Protein AF-A0A8T3P658-F1 (afdb_monomer)

Secondary structure (DSSP, 8-state):
-HHHHHHHHHHHHHTT-S--PPSSPPHHHHHHHHHHHHHHHS------S--S--EEEEEEESSTTS-HHHHHHHHHHHIIIII---EEEEE--SSS--HHHHTT--TTS--HHHHHTSS---HHHHHHHSEE-TTS-EEEPPPSSGGGHHHHHTSTTHHHHHHHHHHHH-SEEEEEE-S---HHHHHHHHH-SEEEEEE-SSHHHHHHHHHHHHHHHHTT--TTTEEEEETTTTS-SS--HHHHHHHHTS---EE----HHHHHHHHHTT--HHHH-TTSHHHHHHHHHHHHHHHHHHHHHHHHHTS----

Solvent-accessible surface area (backbone atoms only — not comparable to full-atom values): 16974 Å² total; per-residue (Å²): 119,65,64,66,54,51,53,51,50,54,52,42,47,74,73,68,46,93,75,85,88,67,85,82,81,50,71,71,59,53,50,53,50,51,51,26,48,48,64,68,67,42,81,72,66,77,72,68,75,84,62,98,52,29,42,35,39,32,26,32,22,46,41,90,89,42,46,29,60,61,49,40,55,35,37,43,42,27,38,27,73,73,70,69,44,50,30,37,38,36,40,54,26,34,54,74,42,55,63,41,58,43,56,65,48,67,79,86,57,62,28,49,52,61,47,72,70,39,99,58,86,48,61,66,54,47,69,70,50,46,40,78,42,98,78,70,40,34,31,40,36,28,33,86,41,49,77,54,26,51,69,51,59,74,44,78,54,50,64,53,53,52,52,52,43,43,22,68,76,19,56,30,29,35,31,28,39,53,70,62,84,48,70,62,49,50,46,50,61,70,67,31,61,32,37,36,40,25,28,41,55,38,73,70,33,49,55,36,42,49,52,51,55,53,48,39,53,61,52,66,48,58,70,87,32,54,39,37,31,33,31,39,59,76,48,94,58,91,43,53,69,69,56,47,24,62,71,65,74,43,80,69,72,41,68,27,56,57,46,65,68,59,54,51,53,15,46,78,65,18,40,43,39,46,73,76,39,57,84,38,72,46,28,42,32,44,39,53,50,46,50,53,52,53,51,53,51,52,55,54,52,56,57,61,72,68,57,76,84,80,126

Structure (mmCIF, N/CA/C/O backbone):
data_AF-A0A8T3P658-F1
#
_entry.id   AF-A0A8T3P658-F1
#
loop_
_atom_site.group_PDB
_atom_site.id
_atom_site.type_symbol
_atom_site.label_atom_id
_atom_site.label_alt_id
_atom_site.label_comp_id
_atom_site.label_asym_id
_atom_site.label_entity_id
_atom_site.label_seq_id
_atom_site.pdbx_PDB_ins_code
_atom_site.Cartn_x
_atom_site.Cartn_y
_atom_site.Cartn_z
_atom_site.occupancy
_atom_site.B_iso_or_equiv
_atom_site.auth_seq_id
_atom_site.auth_comp_id
_atom_site.auth_asym_id
_atom_site.auth_atom_id
_atom_site.pdbx_PDB_model_num
ATOM 1 N N . THR A 1 1 ? 33.062 28.486 10.991 1.00 54.34 1 THR A N 1
ATOM 2 C CA . THR A 1 1 ? 31.590 28.622 11.101 1.00 54.34 1 THR A CA 1
ATOM 3 C C . THR A 1 1 ? 30.908 27.316 11.498 1.00 54.34 1 THR A C 1
ATOM 5 O O . THR A 1 1 ? 29.951 27.373 12.251 1.00 54.34 1 THR A O 1
ATOM 8 N N . ASP A 1 2 ? 31.431 26.153 11.091 1.00 59.62 2 ASP A N 1
ATOM 9 C CA . ASP A 1 2 ? 30.831 24.826 11.347 1.00 59.62 2 ASP A CA 1
ATOM 10 C C . ASP A 1 2 ? 31.067 24.267 12.776 1.00 59.62 2 ASP A C 1
ATOM 12 O O . ASP A 1 2 ? 30.176 23.700 13.410 1.00 59.62 2 ASP A O 1
ATOM 16 N N . VAL A 1 3 ? 32.247 24.529 13.358 1.00 60.34 3 VAL A N 1
ATOM 17 C CA . VAL A 1 3 ? 32.600 24.067 14.720 1.00 60.34 3 VAL A CA 1
ATOM 18 C C . VAL A 1 3 ? 31.712 24.718 15.787 1.00 60.34 3 VAL A C 1
ATOM 20 O O . VAL A 1 3 ? 31.142 24.027 16.626 1.00 60.34 3 VAL A O 1
ATOM 23 N N . ALA A 1 4 ? 31.492 26.033 15.690 1.00 64.25 4 ALA A N 1
ATOM 24 C CA . ALA A 1 4 ? 30.647 26.776 16.627 1.00 64.25 4 ALA A CA 1
ATOM 25 C C . ALA A 1 4 ? 29.168 26.344 16.571 1.00 64.25 4 ALA A C 1
ATOM 27 O O . ALA A 1 4 ? 28.487 26.320 17.594 1.00 64.25 4 ALA A O 1
ATOM 28 N N . GLN A 1 5 ? 28.661 25.974 15.388 1.00 65.25 5 GLN A N 1
ATOM 29 C CA . GLN A 1 5 ? 27.294 25.460 15.230 1.00 65.25 5 GLN A CA 1
ATOM 30 C C . GLN A 1 5 ? 27.145 24.046 15.802 1.00 65.25 5 GLN A C 1
ATOM 32 O O . GLN A 1 5 ? 26.108 23.711 16.380 1.00 65.25 5 GLN A O 1
ATOM 37 N N . THR A 1 6 ? 28.191 23.230 15.684 1.00 67.44 6 THR A N 1
ATOM 38 C CA . THR A 1 6 ? 28.239 21.876 16.243 1.00 67.44 6 THR A CA 1
ATOM 39 C C . THR A 1 6 ? 28.306 21.901 17.771 1.00 67.44 6 THR A C 1
ATOM 41 O O . THR A 1 6 ? 27.553 21.186 18.431 1.00 67.44 6 THR A O 1
ATOM 44 N N . GLU A 1 7 ? 29.115 22.787 18.355 1.00 73.81 7 GLU A N 1
ATOM 45 C CA . GLU A 1 7 ? 29.163 22.992 19.809 1.00 73.81 7 GLU A CA 1
ATOM 46 C C . GLU A 1 7 ? 27.820 23.467 20.374 1.00 73.81 7 GLU A C 1
ATOM 48 O O . GLU A 1 7 ? 27.373 22.981 21.417 1.00 73.81 7 GLU A O 1
ATOM 53 N N . HIS A 1 8 ? 27.129 24.358 19.657 1.00 73.06 8 HIS A N 1
ATOM 54 C CA . HIS A 1 8 ? 25.806 24.841 20.056 1.00 73.06 8 HIS A CA 1
ATOM 55 C C . HIS A 1 8 ? 24.758 23.719 20.074 1.00 73.06 8 HIS A C 1
ATOM 57 O O . HIS A 1 8 ? 23.972 23.626 21.018 1.00 73.06 8 HIS A O 1
ATOM 63 N N . LYS A 1 9 ? 24.785 22.827 19.072 1.00 69.31 9 LYS A N 1
ATOM 64 C CA . LYS A 1 9 ? 23.932 21.627 19.015 1.00 69.31 9 LYS A CA 1
ATOM 65 C C . LYS A 1 9 ? 24.185 20.696 20.196 1.00 69.31 9 LYS A C 1
ATOM 67 O O . LYS A 1 9 ? 23.241 20.281 20.862 1.00 69.31 9 LYS A O 1
ATOM 72 N N . ILE A 1 10 ? 25.452 20.411 20.496 1.00 73.56 10 ILE A N 1
ATOM 73 C CA . ILE A 1 10 ? 25.829 19.527 21.608 1.00 73.56 10 ILE A CA 1
ATOM 74 C C . ILE A 1 10 ? 25.380 20.119 22.949 1.00 73.56 10 ILE A C 1
ATOM 76 O O . ILE A 1 10 ? 24.864 19.396 23.802 1.00 73.56 10 ILE A O 1
ATOM 80 N N . ARG A 1 11 ? 25.538 21.435 23.138 1.00 79.81 11 ARG A N 1
ATOM 81 C CA . ARG A 1 11 ? 25.109 22.121 24.362 1.00 79.81 11 ARG A CA 1
ATOM 82 C C . ARG A 1 11 ? 23.591 22.098 24.536 1.00 79.81 11 ARG A C 1
ATOM 84 O O . ARG A 1 11 ? 23.134 21.853 25.647 1.00 79.81 11 ARG A O 1
ATOM 91 N N . ALA A 1 12 ? 22.830 22.313 23.463 1.00 76.81 12 ALA A N 1
ATOM 92 C CA . ALA A 1 12 ? 21.370 22.278 23.503 1.00 76.81 12 ALA A CA 1
ATOM 93 C C . ALA A 1 12 ? 20.838 20.887 23.879 1.00 76.81 12 ALA A C 1
ATOM 95 O O . ALA A 1 12 ? 20.020 20.770 24.786 1.00 76.81 12 ALA A O 1
ATOM 96 N N . VAL A 1 13 ? 21.371 19.826 23.264 1.00 74.62 13 VAL A N 1
ATOM 97 C CA . VAL A 1 13 ? 20.976 18.443 23.588 1.00 74.62 13 VAL A CA 1
ATOM 98 C C . VAL A 1 13 ? 21.336 18.088 25.035 1.00 74.62 13 VAL A C 1
ATOM 100 O O . VAL A 1 13 ? 20.529 17.498 25.746 1.00 74.62 13 VAL A O 1
ATOM 103 N N . ARG A 1 14 ? 22.515 18.503 25.523 1.00 76.19 14 ARG A N 1
ATOM 104 C CA . ARG A 1 14 ? 22.907 18.306 26.935 1.00 76.19 14 ARG A CA 1
ATOM 105 C C . ARG A 1 14 ? 22.032 19.075 27.926 1.00 76.19 14 ARG A C 1
ATOM 107 O O . ARG A 1 14 ? 21.941 18.664 29.076 1.00 76.19 14 ARG A O 1
ATOM 114 N N . ALA A 1 15 ? 21.410 20.169 27.493 1.00 81.50 15 ALA A N 1
ATOM 115 C CA . ALA A 1 15 ? 20.454 20.936 28.285 1.00 81.50 15 ALA A CA 1
ATOM 116 C C . ALA A 1 15 ? 19.028 20.353 28.243 1.00 81.50 15 ALA A C 1
ATOM 118 O O . ALA A 1 15 ? 18.125 20.941 28.831 1.00 81.50 15 ALA A O 1
ATOM 119 N N . GLY A 1 16 ? 18.824 19.216 27.567 1.00 73.44 16 GLY A N 1
ATOM 120 C CA . GLY A 1 16 ? 17.529 18.544 27.473 1.00 73.44 16 GLY A CA 1
ATOM 121 C C . GLY A 1 16 ? 16.655 19.008 26.308 1.00 73.44 16 GLY A C 1
ATOM 122 O O . GLY A 1 16 ? 15.461 18.745 26.326 1.00 73.44 16 GLY A O 1
ATOM 123 N N . ALA A 1 17 ? 17.208 19.700 25.304 1.00 79.44 17 ALA A N 1
ATOM 124 C CA . ALA A 1 17 ? 16.449 20.043 24.103 1.00 79.44 17 ALA A CA 1
ATOM 125 C C . ALA A 1 17 ? 16.212 18.804 23.222 1.00 79.44 17 ALA A C 1
ATOM 127 O O . ALA A 1 17 ? 17.159 18.094 22.874 1.00 79.44 17 ALA A O 1
ATOM 128 N N . ASP A 1 18 ? 14.960 18.589 22.816 1.00 76.88 18 ASP A N 1
ATOM 129 C CA . ASP A 1 18 ? 14.559 17.435 22.001 1.00 76.88 18 ASP A CA 1
ATOM 130 C C . ASP A 1 18 ? 14.896 17.571 20.510 1.00 76.88 18 ASP A C 1
ATOM 132 O O . ASP A 1 18 ? 15.091 16.562 19.826 1.00 76.88 18 ASP A O 1
ATOM 136 N N . ASP A 1 19 ? 14.979 18.810 20.019 1.00 76.94 19 ASP A N 1
ATOM 137 C CA . ASP A 1 19 ? 15.497 19.186 18.702 1.00 76.94 19 ASP A CA 1
ATOM 138 C C . ASP A 1 19 ? 16.032 20.635 18.740 1.00 76.94 19 ASP A C 1
ATOM 140 O O . ASP A 1 19 ? 15.710 21.410 19.645 1.00 76.94 19 ASP A O 1
ATOM 144 N N . LEU A 1 20 ? 16.860 21.017 17.763 1.00 78.00 20 LEU A N 1
ATOM 145 C CA . LEU A 1 20 ? 17.419 22.365 17.637 1.00 78.00 20 LEU A CA 1
ATOM 146 C C . LEU A 1 20 ? 17.371 22.859 16.184 1.00 78.00 20 LEU A C 1
ATOM 148 O O . LEU A 1 20 ? 18.064 22.329 15.314 1.00 78.00 20 LEU A O 1
ATOM 152 N N . GLN A 1 21 ? 16.645 23.957 15.951 1.00 77.94 21 GLN A N 1
ATOM 153 C CA . GLN A 1 21 ? 16.661 24.700 14.688 1.00 77.94 21 GLN A CA 1
ATOM 154 C C . GLN A 1 21 ? 17.618 25.897 14.783 1.00 77.94 21 GLN A C 1
ATOM 156 O O . GLN A 1 21 ? 17.462 26.771 15.637 1.00 77.94 21 GLN A O 1
ATOM 161 N N . LEU A 1 22 ? 18.597 25.962 13.879 1.00 77.38 22 LEU A N 1
ATOM 162 C CA . LEU A 1 22 ? 19.478 27.125 13.738 1.00 77.38 22 LEU A CA 1
ATOM 163 C C . LEU A 1 22 ? 18.852 28.152 12.782 1.00 77.38 22 LEU A C 1
ATOM 165 O O . LEU A 1 22 ? 18.120 27.792 11.863 1.00 77.38 22 LEU A O 1
ATOM 169 N N . ARG A 1 23 ? 19.137 29.441 12.996 1.00 74.81 23 ARG A N 1
ATOM 170 C CA . ARG A 1 23 ? 18.676 30.515 12.101 1.00 74.81 23 ARG A CA 1
ATOM 171 C C . ARG A 1 23 ? 19.468 30.510 10.778 1.00 74.81 23 ARG A C 1
ATOM 173 O O . ARG A 1 23 ? 20.665 30.220 10.816 1.00 74.81 23 ARG A O 1
ATOM 180 N N . PRO A 1 24 ? 18.858 30.913 9.646 1.00 79.44 24 PRO A N 1
ATOM 181 C CA . PRO A 1 24 ? 17.470 31.361 9.495 1.00 79.44 24 PRO A CA 1
ATOM 182 C C . PRO A 1 24 ? 16.470 30.197 9.546 1.00 79.44 24 PRO A C 1
ATOM 184 O O . PRO A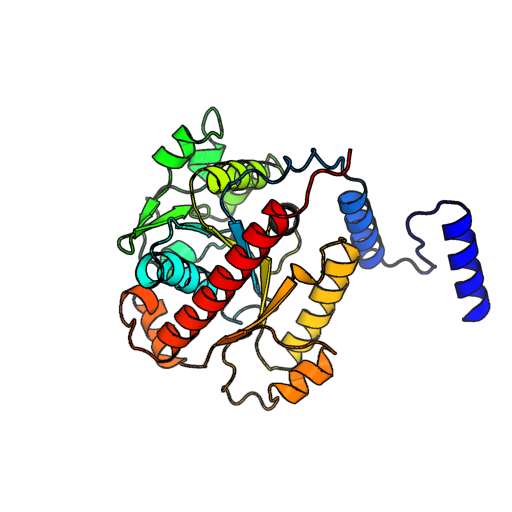 1 24 ? 16.755 29.090 9.098 1.00 79.44 24 PRO A O 1
ATOM 187 N N . VAL A 1 25 ? 15.296 30.454 10.119 1.00 78.56 25 VAL A N 1
ATOM 188 C CA . VAL A 1 25 ? 14.220 29.463 10.213 1.00 78.56 25 VAL A CA 1
ATOM 189 C C . VAL A 1 25 ? 13.416 29.497 8.917 1.00 78.56 25 VAL A C 1
ATOM 191 O O . VAL A 1 25 ? 12.984 30.569 8.505 1.00 78.56 25 VAL A O 1
ATOM 194 N N . HIS A 1 26 ? 13.224 28.337 8.291 1.00 84.25 26 HIS A N 1
ATOM 195 C CA . HIS A 1 26 ? 12.298 28.174 7.173 1.00 84.25 26 HIS A CA 1
ATOM 196 C C . HIS A 1 26 ? 11.017 27.515 7.685 1.00 84.25 26 HIS A C 1
ATOM 198 O O . HIS A 1 26 ? 11.085 26.459 8.317 1.00 84.25 26 HIS A O 1
ATOM 204 N N . ASP A 1 27 ? 9.859 28.097 7.376 1.00 76.88 27 ASP A N 1
ATOM 205 C CA . ASP A 1 27 ? 8.561 27.664 7.916 1.00 76.88 27 ASP A CA 1
ATOM 206 C C . ASP A 1 27 ? 8.268 26.182 7.643 1.00 76.88 27 ASP A C 1
ATOM 208 O O . ASP A 1 27 ? 7.801 25.461 8.523 1.00 76.88 27 ASP A O 1
ATOM 212 N N . ALA A 1 28 ? 8.618 25.692 6.449 1.00 71.75 28 ALA A N 1
ATOM 213 C CA . ALA A 1 28 ? 8.433 24.290 6.078 1.00 71.75 28 ALA A CA 1
ATOM 214 C C . ALA A 1 28 ? 9.304 23.328 6.909 1.00 71.75 28 ALA A C 1
ATOM 216 O O . ALA A 1 28 ? 8.846 22.247 7.280 1.00 71.75 28 ALA A O 1
ATOM 217 N N . GLU A 1 29 ? 10.544 23.721 7.220 1.00 73.00 29 GLU A N 1
ATOM 218 C CA . GLU A 1 29 ? 11.461 22.919 8.037 1.00 73.00 29 GLU A CA 1
ATOM 219 C C . GLU A 1 29 ? 11.011 22.910 9.502 1.00 73.00 29 GLU A C 1
ATOM 221 O O . GLU A 1 29 ? 10.952 21.851 10.126 1.00 73.00 29 GLU A O 1
ATOM 226 N N . LEU A 1 30 ? 10.617 24.074 10.029 1.00 79.69 30 LEU A N 1
ATOM 227 C CA . LEU A 1 30 ? 10.079 24.192 11.381 1.00 79.69 30 LEU A CA 1
ATOM 228 C C . LEU A 1 30 ? 8.815 23.342 11.549 1.00 79.69 30 LEU A C 1
ATOM 230 O O . LEU A 1 30 ? 8.710 22.580 12.507 1.00 79.69 30 LEU A O 1
ATOM 234 N N . ALA A 1 31 ? 7.883 23.424 10.598 1.00 73.25 31 ALA A N 1
ATOM 235 C CA . ALA A 1 31 ? 6.646 22.655 10.636 1.00 73.25 31 ALA A CA 1
ATOM 236 C C . ALA A 1 31 ? 6.906 21.139 10.587 1.00 73.25 31 ALA A C 1
ATOM 238 O O . ALA A 1 31 ? 6.265 20.383 11.314 1.00 73.25 31 ALA A O 1
ATOM 239 N N . ALA A 1 32 ? 7.867 20.682 9.775 1.00 68.25 32 ALA A N 1
ATOM 240 C CA . ALA A 1 32 ? 8.255 19.272 9.725 1.00 68.25 32 ALA A CA 1
ATOM 241 C C . ALA A 1 32 ? 8.867 18.788 11.052 1.00 68.25 32 ALA A C 1
ATOM 243 O O . ALA A 1 32 ? 8.532 17.700 11.517 1.00 68.25 32 ALA A O 1
ATOM 244 N N . ARG A 1 33 ? 9.711 19.608 11.690 1.00 74.94 33 ARG A N 1
ATOM 245 C CA . ARG A 1 33 ? 10.336 19.285 12.984 1.00 74.94 33 ARG A CA 1
ATOM 246 C C . ARG A 1 33 ? 9.339 19.257 14.129 1.00 74.94 33 ARG A C 1
ATOM 248 O O . ARG A 1 33 ? 9.356 18.316 14.915 1.00 74.94 33 ARG A O 1
ATOM 255 N N . ILE A 1 34 ? 8.442 20.242 14.194 1.00 82.62 34 ILE A N 1
ATOM 256 C CA . ILE A 1 34 ? 7.362 20.265 15.186 1.00 82.62 34 ILE A CA 1
ATOM 257 C C . ILE A 1 34 ? 6.484 19.026 15.019 1.00 82.62 34 ILE A C 1
ATOM 259 O O . ILE A 1 34 ? 6.249 18.333 16.001 1.00 82.62 34 ILE A O 1
ATOM 263 N N . ARG A 1 35 ? 6.071 18.681 13.790 1.00 74.31 35 ARG A N 1
ATOM 264 C CA . ARG A 1 35 ? 5.315 17.442 13.538 1.00 74.31 35 ARG A CA 1
ATOM 265 C C . ARG A 1 35 ? 6.085 16.193 13.973 1.00 74.31 35 ARG A C 1
ATOM 267 O O . ARG A 1 35 ? 5.510 15.333 14.627 1.00 74.31 35 ARG A O 1
ATOM 274 N N . GLY A 1 36 ? 7.385 16.111 13.685 1.00 68.69 36 GLY A N 1
ATOM 275 C CA . GLY A 1 36 ? 8.227 14.996 14.133 1.00 68.69 36 GLY A CA 1
ATOM 276 C C . GLY A 1 36 ? 8.311 14.873 15.657 1.00 68.69 36 GLY A C 1
ATOM 277 O O . GLY A 1 36 ? 8.204 13.771 16.195 1.00 68.69 36 GLY A O 1
ATOM 278 N N . LEU A 1 37 ? 8.440 15.998 16.365 1.00 78.50 37 LEU A N 1
ATOM 279 C CA . LEU A 1 37 ? 8.407 16.034 17.828 1.00 78.50 37 LEU A CA 1
ATOM 280 C C . LEU A 1 37 ? 7.032 15.640 18.369 1.00 78.50 37 LEU A C 1
ATOM 282 O O . LEU A 1 37 ? 6.959 14.839 19.293 1.00 78.50 37 LEU A O 1
ATOM 286 N N . LEU A 1 38 ? 5.952 16.138 17.770 1.00 77.88 38 LEU A N 1
ATOM 287 C CA . LEU A 1 38 ? 4.593 15.777 18.160 1.00 77.88 38 LEU A CA 1
ATOM 288 C C . LEU A 1 38 ? 4.331 14.284 17.966 1.00 77.88 38 LEU A C 1
ATOM 290 O O . LEU A 1 38 ? 3.781 13.676 18.863 1.00 77.88 38 LEU A O 1
ATOM 294 N N . VAL A 1 39 ? 4.799 13.652 16.889 1.00 68.56 39 VAL A N 1
ATOM 295 C CA . VAL A 1 39 ? 4.695 12.188 16.717 1.00 68.56 39 VAL A CA 1
ATOM 296 C C . VAL A 1 39 ? 5.538 11.434 17.753 1.00 68.56 39 VAL A C 1
ATOM 298 O O . VAL A 1 39 ? 5.131 10.394 18.268 1.00 68.56 39 VAL A O 1
ATOM 301 N N . ARG A 1 40 ? 6.722 11.958 18.094 1.00 68.00 40 ARG A N 1
ATOM 302 C CA . ARG A 1 40 ? 7.637 11.344 19.068 1.00 68.00 40 ARG A CA 1
ATOM 303 C C . ARG A 1 40 ? 7.122 11.419 20.509 1.00 68.00 40 ARG A C 1
ATOM 305 O O . ARG A 1 40 ? 7.364 10.484 21.272 1.00 68.00 40 ARG A O 1
ATOM 312 N N . PHE A 1 41 ? 6.475 12.529 20.866 1.00 65.62 41 PHE A N 1
ATOM 313 C CA . PHE A 1 41 ? 5.989 12.844 22.214 1.00 65.62 41 PHE A CA 1
ATOM 314 C C . PHE A 1 41 ? 4.474 12.766 22.364 1.00 65.62 41 PHE A C 1
ATOM 316 O O . PHE A 1 41 ? 3.979 12.933 23.480 1.00 65.62 41 PHE A O 1
ATOM 323 N N . ALA A 1 42 ? 3.740 12.488 21.284 1.00 66.50 42 ALA A N 1
ATOM 324 C CA . ALA A 1 42 ? 2.347 12.096 21.369 1.00 66.50 42 ALA A CA 1
ATOM 325 C C . ALA A 1 42 ? 2.267 10.986 22.413 1.00 66.50 42 ALA A C 1
ATOM 327 O O . ALA A 1 42 ? 3.132 10.095 22.403 1.00 66.50 42 ALA A O 1
ATOM 328 N N . PRO A 1 43 ? 1.294 11.046 23.342 1.00 43.38 43 PRO A N 1
ATOM 329 C CA . PRO A 1 43 ? 1.071 9.951 24.257 1.00 43.38 43 PRO A CA 1
ATOM 330 C C . PRO A 1 43 ? 0.950 8.710 23.392 1.00 43.38 43 PRO A C 1
ATOM 332 O O . PRO A 1 43 ? -0.004 8.557 22.629 1.00 43.38 43 PRO A O 1
ATOM 335 N N . ARG A 1 44 ? 1.975 7.854 23.462 1.00 43.88 44 ARG A N 1
ATOM 336 C CA . ARG A 1 44 ? 1.884 6.509 22.934 1.00 43.88 44 ARG A CA 1
ATOM 337 C C . ARG A 1 44 ? 0.747 5.923 23.738 1.00 43.88 44 ARG A C 1
ATOM 339 O O . ARG A 1 44 ? 0.959 5.534 24.887 1.00 43.88 44 ARG A O 1
ATOM 346 N N . GLN A 1 45 ? -0.457 5.906 23.162 1.00 42.84 45 GLN A N 1
ATOM 347 C CA . GLN A 1 45 ? -1.432 4.927 23.593 1.00 42.84 45 GLN A CA 1
ATOM 348 C C . GLN A 1 45 ? -0.641 3.627 23.659 1.00 42.84 45 GLN A C 1
ATOM 350 O O . GLN A 1 45 ? 0.120 3.369 22.714 1.00 42.84 45 GLN A O 1
ATOM 355 N N . PRO A 1 46 ? -0.675 2.909 24.794 1.00 33.72 46 PRO A N 1
ATOM 356 C CA . PRO A 1 46 ? 0.044 1.659 24.906 1.00 33.72 46 PRO A CA 1
ATOM 357 C C . PRO A 1 46 ? -0.322 0.867 23.663 1.00 33.72 46 PRO A C 1
ATOM 359 O O . PRO A 1 46 ? -1.484 0.516 23.478 1.00 33.72 46 PRO A O 1
ATOM 362 N N . VAL A 1 47 ? 0.651 0.709 22.757 1.00 40.88 47 VAL A N 1
ATOM 363 C CA . VAL A 1 47 ? 0.494 -0.175 21.612 1.00 40.88 47 VAL A CA 1
ATOM 364 C C . VAL A 1 47 ? 0.186 -1.490 22.297 1.00 40.88 47 VAL A C 1
ATOM 366 O O . VAL A 1 47 ? 1.046 -1.924 23.074 1.00 40.88 47 VAL A O 1
ATOM 369 N N . PRO A 1 48 ? -1.034 -2.039 22.153 1.00 35.56 48 PRO A N 1
ATOM 370 C CA . PRO A 1 48 ? -1.405 -3.230 22.892 1.00 35.56 48 PRO A CA 1
ATOM 371 C C . PRO A 1 48 ? -0.279 -4.238 22.688 1.00 35.56 48 PRO A C 1
ATOM 373 O O . PRO A 1 48 ? 0.182 -4.415 21.553 1.00 35.56 48 PRO A O 1
ATOM 376 N N . GLU A 1 49 ? 0.248 -4.780 23.795 1.00 36.62 49 GLU A N 1
ATOM 377 C CA . GLU A 1 49 ? 1.247 -5.850 23.762 1.00 36.62 49 GLU A CA 1
ATOM 378 C C . GLU A 1 49 ? 0.844 -6.806 22.652 1.00 36.62 49 GLU A C 1
ATOM 380 O O . GLU A 1 49 ? -0.303 -7.246 22.669 1.00 36.62 49 GLU A O 1
ATOM 385 N N . ARG A 1 50 ? 1.735 -7.013 21.664 1.00 42.06 50 ARG A N 1
ATOM 386 C CA . ARG A 1 50 ? 1.454 -7.696 20.390 1.00 42.06 50 ARG A CA 1
ATOM 387 C C . ARG A 1 50 ? 0.477 -8.850 20.606 1.00 42.06 50 ARG A C 1
ATOM 389 O O . ARG A 1 50 ? 0.890 -9.966 20.921 1.00 42.06 50 ARG A O 1
ATOM 396 N N . SER A 1 51 ? -0.810 -8.570 20.421 1.00 40.34 51 SER A N 1
ATOM 397 C CA . SER A 1 51 ? -1.819 -9.605 20.395 1.00 40.34 51 SER A CA 1
ATOM 398 C C . SER A 1 51 ? -1.570 -10.400 19.122 1.00 40.34 51 SER A C 1
ATOM 400 O O . SER A 1 51 ? -0.977 -9.919 18.152 1.00 40.34 51 SER A O 1
ATOM 402 N N . THR A 1 52 ? -2.003 -11.646 19.109 1.00 56.03 52 THR A N 1
ATOM 403 C CA . THR A 1 52 ? -1.982 -12.548 17.953 1.00 56.03 52 THR A CA 1
ATOM 404 C C . THR A 1 52 ? -2.924 -12.091 16.820 1.00 56.03 52 THR A C 1
ATOM 406 O O . THR A 1 52 ? -3.561 -12.926 16.185 1.00 56.03 52 THR A O 1
ATOM 409 N N . GLY A 1 53 ? -3.085 -10.781 16.615 1.00 74.44 53 GLY A N 1
ATOM 410 C CA . GLY A 1 53 ? -3.903 -10.176 15.571 1.00 74.44 53 GLY A CA 1
ATOM 411 C C . GLY A 1 53 ? -3.208 -10.153 14.208 1.00 74.44 53 GLY A C 1
ATOM 412 O O . GLY A 1 53 ? -2.054 -10.564 14.050 1.00 74.44 53 GLY A O 1
ATOM 413 N N . GLY A 1 54 ? -3.936 -9.671 13.206 1.00 90.75 54 GLY A N 1
ATOM 414 C CA . GLY A 1 54 ? -3.470 -9.516 11.836 1.00 90.75 54 GLY A CA 1
ATOM 415 C C . GLY A 1 54 ? -2.341 -8.506 11.658 1.00 90.75 54 GLY A C 1
ATOM 416 O O . GLY A 1 54 ? -1.937 -7.780 12.569 1.00 90.75 54 GLY A O 1
ATOM 417 N N . ARG A 1 55 ? -1.823 -8.434 10.432 1.00 94.94 55 ARG A N 1
ATOM 418 C CA . ARG A 1 55 ? -0.747 -7.501 10.070 1.00 94.94 55 ARG A CA 1
ATOM 419 C C . ARG A 1 55 ? -1.239 -6.397 9.161 1.00 94.94 55 ARG A C 1
ATOM 421 O O . ARG A 1 55 ? -1.942 -6.668 8.195 1.00 94.94 55 ARG A O 1
ATOM 428 N N . ILE A 1 56 ? -0.799 -5.175 9.429 1.00 97.50 56 ILE A N 1
ATOM 429 C CA . ILE A 1 56 ? -1.088 -4.005 8.605 1.00 97.50 56 ILE A CA 1
ATOM 430 C C . ILE A 1 56 ? 0.086 -3.767 7.655 1.00 97.50 56 ILE A C 1
ATOM 432 O O . ILE A 1 56 ? 1.212 -3.503 8.085 1.00 97.50 56 ILE A O 1
ATOM 436 N N . HIS A 1 57 ? -0.180 -3.857 6.355 1.00 97.94 57 HIS A N 1
ATOM 437 C CA . HIS A 1 57 ? 0.764 -3.577 5.276 1.00 97.94 57 HIS A CA 1
ATOM 438 C C . HIS A 1 57 ? 0.336 -2.317 4.540 1.00 97.94 57 HIS A C 1
ATOM 440 O O . HIS A 1 57 ? -0.657 -2.325 3.816 1.00 97.94 57 HIS A O 1
ATOM 446 N N . ALA A 1 58 ? 1.103 -1.245 4.712 1.00 98.00 58 ALA A N 1
ATOM 447 C CA . ALA A 1 58 ? 0.849 0.023 4.046 1.00 98.00 58 ALA A CA 1
ATOM 448 C C . ALA A 1 58 ? 1.678 0.133 2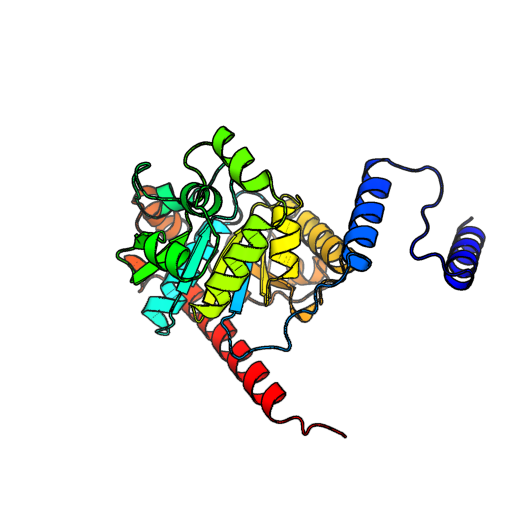.764 1.00 98.00 58 ALA A C 1
ATOM 450 O O . ALA A 1 58 ? 2.888 -0.091 2.787 1.00 98.00 58 ALA A O 1
ATOM 451 N N . PHE A 1 59 ? 1.043 0.496 1.656 1.00 98.25 59 PHE A N 1
ATOM 452 C CA . PHE A 1 59 ? 1.688 0.794 0.383 1.00 98.25 59 PHE A CA 1
ATOM 453 C C . PHE A 1 59 ? 1.741 2.306 0.199 1.00 98.25 59 PHE A C 1
ATOM 455 O O . PHE A 1 59 ? 0.711 2.968 0.162 1.00 98.25 59 PHE A O 1
ATOM 462 N N . TYR A 1 60 ? 2.955 2.841 0.097 1.00 97.12 60 TYR A N 1
ATOM 463 C CA . TYR A 1 60 ? 3.215 4.268 -0.038 1.00 97.12 60 TYR A CA 1
ATOM 464 C C . TYR A 1 60 ? 3.996 4.534 -1.327 1.00 97.12 60 TYR A C 1
ATOM 466 O O . TYR A 1 60 ? 5.129 4.073 -1.506 1.00 97.12 60 TYR A O 1
ATOM 474 N N . GLY A 1 61 ? 3.407 5.296 -2.246 1.00 95.75 61 GLY A N 1
ATOM 475 C CA . GLY A 1 61 ? 4.046 5.653 -3.511 1.00 95.75 61 GLY A CA 1
ATOM 476 C C . GLY A 1 61 ? 5.034 6.811 -3.363 1.00 95.75 61 GLY A C 1
ATOM 477 O O . GLY A 1 61 ? 4.631 7.951 -3.155 1.00 95.75 61 GLY A O 1
ATOM 478 N N . ALA A 1 62 ? 6.331 6.580 -3.597 1.00 92.38 62 ALA A N 1
ATOM 479 C CA . ALA A 1 62 ? 7.345 7.645 -3.521 1.00 92.38 62 ALA A CA 1
ATOM 480 C C . ALA A 1 62 ? 7.153 8.767 -4.571 1.00 92.38 62 ALA A C 1
ATOM 482 O O . ALA A 1 62 ? 7.721 9.860 -4.474 1.00 92.38 62 ALA A O 1
ATOM 483 N N . LYS A 1 63 ? 6.367 8.500 -5.615 1.00 92.69 63 LYS A N 1
ATOM 484 C CA . LYS A 1 63 ? 5.973 9.451 -6.657 1.00 92.69 63 LYS A CA 1
ATOM 485 C C . LYS A 1 63 ? 4.620 9.019 -7.236 1.00 92.69 63 LYS A C 1
ATOM 487 O O . LYS A 1 63 ? 4.286 7.840 -7.229 1.00 92.69 63 LYS A O 1
ATOM 492 N N . GLY A 1 64 ? 3.854 9.962 -7.786 1.00 89.75 64 GLY A N 1
ATOM 493 C CA . GLY A 1 64 ? 2.636 9.627 -8.532 1.00 89.75 64 GLY A CA 1
ATOM 494 C C . GLY A 1 64 ? 2.938 8.729 -9.740 1.00 89.75 64 GLY A C 1
ATOM 495 O O . GLY A 1 64 ? 3.935 8.933 -10.435 1.00 89.75 64 GLY A O 1
ATOM 496 N N . GLY A 1 65 ? 2.087 7.731 -9.983 1.00 90.44 65 GLY A N 1
ATOM 497 C CA . GLY A 1 65 ? 2.205 6.836 -11.141 1.00 90.44 65 GLY A CA 1
ATOM 498 C C . GLY A 1 65 ? 3.262 5.727 -11.031 1.00 90.44 65 GLY A C 1
ATOM 499 O O . GLY A 1 65 ? 3.484 5.011 -12.010 1.00 90.44 65 GLY A O 1
ATOM 500 N N . VAL A 1 66 ? 3.887 5.532 -9.861 1.00 94.44 66 VAL A N 1
ATOM 501 C CA . VAL A 1 66 ? 4.813 4.402 -9.612 1.00 94.44 66 VAL A CA 1
ATOM 502 C C . VAL A 1 66 ? 4.100 3.049 -9.510 1.00 94.44 66 VAL A C 1
ATOM 504 O O . VAL A 1 66 ? 4.755 2.012 -9.554 1.00 94.44 66 VAL A O 1
ATOM 507 N N . GLY A 1 67 ? 2.765 3.046 -9.415 1.00 94.69 67 GLY A N 1
ATOM 508 C CA . GLY A 1 67 ? 1.932 1.842 -9.352 1.00 94.69 67 GLY A CA 1
ATOM 509 C C . GLY A 1 67 ? 1.686 1.304 -7.940 1.00 94.69 67 GLY A C 1
ATOM 510 O O . GLY A 1 67 ? 1.540 0.094 -7.804 1.00 94.69 67 GLY A O 1
ATOM 511 N N . SER A 1 68 ? 1.653 2.174 -6.918 1.00 96.62 68 SER A N 1
ATOM 512 C CA . SER A 1 68 ? 1.342 1.794 -5.523 1.00 96.62 68 SER A CA 1
ATOM 513 C C . SER A 1 68 ? 0.001 1.067 -5.426 1.00 96.62 68 SER A C 1
ATOM 515 O O . SER A 1 68 ? -0.013 -0.120 -5.119 1.00 96.62 68 SER A O 1
ATOM 517 N N . THR A 1 69 ? -1.080 1.714 -5.863 1.00 96.38 69 THR A N 1
ATOM 518 C CA . THR A 1 69 ? -2.445 1.167 -5.905 1.00 96.38 69 THR A CA 1
ATOM 519 C C . THR A 1 69 ? -2.527 -0.163 -6.639 1.00 96.38 69 THR A C 1
ATOM 521 O O . THR A 1 69 ? -3.093 -1.138 -6.146 1.00 96.38 69 THR A O 1
ATOM 524 N N . THR A 1 70 ? -1.878 -0.256 -7.806 1.00 95.94 70 THR A N 1
ATOM 525 C CA . THR A 1 70 ? -1.814 -1.503 -8.575 1.00 95.94 70 THR A CA 1
ATOM 526 C C . THR A 1 70 ? -1.177 -2.630 -7.764 1.00 95.94 70 THR A C 1
ATOM 528 O O . THR A 1 70 ? -1.698 -3.747 -7.764 1.00 95.94 70 THR A O 1
ATOM 531 N N . LEU A 1 71 ? -0.053 -2.362 -7.093 1.00 97.25 71 LEU A N 1
ATOM 532 C CA . LEU A 1 71 ? 0.623 -3.358 -6.270 1.00 97.25 71 LEU A CA 1
ATOM 533 C C . LEU A 1 71 ? -0.171 -3.683 -5.006 1.00 97.25 71 LEU A C 1
ATOM 535 O O . LEU A 1 71 ? -0.264 -4.862 -4.688 1.00 97.25 71 LEU A O 1
ATOM 539 N N . ALA A 1 72 ? -0.776 -2.705 -4.332 1.00 98.06 72 ALA A N 1
ATOM 540 C CA . ALA A 1 72 ? -1.585 -2.916 -3.134 1.00 98.06 72 ALA A CA 1
ATOM 541 C C . ALA A 1 72 ? -2.767 -3.856 -3.420 1.00 98.06 72 ALA A C 1
ATOM 543 O O . ALA A 1 72 ? -2.888 -4.914 -2.797 1.00 98.06 72 ALA A O 1
ATOM 544 N N . ILE A 1 73 ? -3.566 -3.540 -4.447 1.00 97.69 73 ILE A N 1
ATOM 545 C CA . ILE A 1 73 ? -4.721 -4.345 -4.868 1.00 97.69 73 ILE A CA 1
ATOM 546 C C . ILE A 1 73 ? -4.297 -5.770 -5.235 1.00 97.69 73 ILE A C 1
ATOM 548 O O . ILE A 1 73 ? -4.852 -6.750 -4.735 1.00 97.69 73 ILE A O 1
ATOM 552 N N . ASN A 1 74 ? -3.293 -5.911 -6.104 1.00 97.38 74 ASN A N 1
ATOM 553 C CA . ASN A 1 74 ? -2.882 -7.232 -6.574 1.00 97.38 74 ASN A CA 1
ATOM 554 C C . ASN A 1 74 ? -2.174 -8.044 -5.482 1.00 97.38 74 ASN A C 1
ATOM 556 O O . ASN A 1 74 ? -2.316 -9.265 -5.462 1.00 97.38 74 ASN A O 1
ATOM 560 N N . SER A 1 75 ? -1.484 -7.392 -4.542 1.00 97.81 75 SER A N 1
ATOM 561 C CA . SER A 1 75 ? -0.897 -8.052 -3.371 1.00 97.81 75 SER A CA 1
ATOM 562 C C . SER A 1 75 ? -1.978 -8.574 -2.431 1.00 97.81 75 SER A C 1
ATOM 564 O O . SER A 1 75 ? -1.891 -9.721 -2.001 1.00 97.81 75 SER A O 1
ATOM 566 N N . ALA A 1 76 ? -3.035 -7.795 -2.174 1.00 98.19 76 ALA A N 1
ATOM 567 C CA . ALA A 1 76 ? -4.174 -8.243 -1.374 1.00 98.19 76 ALA A CA 1
ATOM 568 C C . ALA A 1 76 ? -4.853 -9.477 -1.996 1.00 98.19 76 ALA A C 1
ATOM 570 O O . ALA A 1 76 ? -5.089 -10.482 -1.321 1.00 98.19 76 ALA A O 1
ATOM 571 N N . ILE A 1 77 ? -5.085 -9.448 -3.313 1.00 97.12 77 ILE A N 1
ATOM 572 C CA . ILE A 1 77 ? -5.660 -10.583 -4.050 1.00 97.12 77 ILE A CA 1
ATOM 573 C C . ILE A 1 77 ? -4.717 -11.792 -4.029 1.00 97.12 77 ILE A C 1
ATOM 575 O O . ILE A 1 77 ? -5.178 -12.918 -3.846 1.00 97.12 77 ILE A O 1
ATOM 579 N N . ALA A 1 78 ? -3.408 -11.588 -4.194 1.00 96.50 78 ALA A N 1
ATOM 580 C CA . ALA A 1 78 ? -2.417 -12.662 -4.167 1.00 96.50 78 ALA A CA 1
ATOM 581 C C . ALA A 1 78 ? -2.276 -13.302 -2.775 1.00 96.50 78 ALA A C 1
ATOM 583 O O . ALA A 1 78 ? -2.174 -14.526 -2.684 1.00 96.50 78 ALA A O 1
ATOM 584 N N . LEU A 1 79 ? -2.329 -12.512 -1.697 1.00 96.75 79 LEU A N 1
ATOM 585 C CA . LEU A 1 79 ? -2.368 -13.004 -0.315 1.00 96.75 79 LEU A CA 1
ATOM 586 C C . LEU A 1 79 ? -3.595 -13.898 -0.082 1.00 96.75 79 LEU A C 1
ATOM 588 O O . LEU A 1 79 ? -3.477 -14.970 0.513 1.00 96.75 79 LEU A O 1
ATOM 592 N N . HIS A 1 80 ? -4.759 -13.503 -0.599 1.00 96.06 80 HIS A N 1
ATOM 593 C CA . HIS A 1 80 ? -5.975 -14.297 -0.458 1.00 96.06 80 HIS A CA 1
ATOM 594 C C . HIS A 1 80 ? -5.981 -15.540 -1.357 1.00 96.06 80 HIS A C 1
ATOM 596 O O . HIS A 1 80 ? -5.971 -16.662 -0.862 1.00 96.06 80 HIS A O 1
ATOM 602 N N . ARG A 1 81 ? -5.948 -15.368 -2.682 1.00 93.69 81 ARG A N 1
ATOM 603 C CA . ARG A 1 81 ? -6.097 -16.475 -3.643 1.00 93.69 81 ARG A CA 1
ATOM 604 C C . ARG A 1 81 ? -4.858 -17.362 -3.752 1.00 93.69 81 ARG A C 1
ATOM 606 O O . ARG A 1 81 ? -4.980 -18.543 -4.053 1.00 93.69 81 ARG A O 1
ATOM 613 N N . GLY A 1 82 ? -3.669 -16.794 -3.566 1.00 90.56 82 GLY A N 1
ATOM 614 C CA . GLY A 1 82 ? -2.398 -17.495 -3.759 1.00 90.56 82 GLY A CA 1
ATOM 615 C C . GLY A 1 82 ? -1.816 -18.123 -2.492 1.00 90.56 82 GLY A C 1
ATOM 616 O O . GLY A 1 82 ? -1.020 -19.057 -2.604 1.00 90.56 82 GLY A O 1
ATOM 617 N N . ILE A 1 83 ? -2.177 -17.607 -1.311 1.00 93.06 83 ILE A N 1
ATOM 618 C CA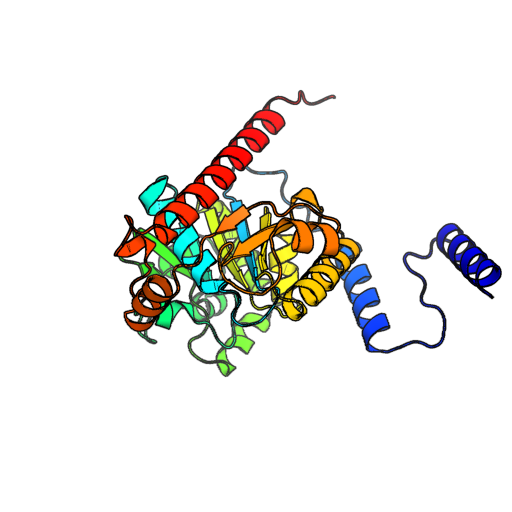 . ILE A 1 83 ? -1.659 -18.072 -0.009 1.00 93.06 83 ILE A CA 1
ATOM 619 C C . ILE A 1 83 ? -2.790 -18.549 0.923 1.00 93.06 83 ILE A C 1
ATOM 621 O O . ILE A 1 83 ? -2.534 -19.354 1.813 1.00 93.06 83 ILE A O 1
ATOM 625 N N . GLY A 1 84 ? -4.041 -18.130 0.706 1.00 92.19 84 GLY A N 1
ATOM 626 C CA . GLY A 1 84 ? -5.192 -18.563 1.508 1.00 92.19 84 GLY A CA 1
ATOM 627 C C . GLY A 1 84 ? -5.440 -17.719 2.759 1.00 92.19 84 GLY A C 1
ATOM 628 O O . GLY A 1 84 ? -6.032 -18.211 3.715 1.00 92.19 84 GLY A O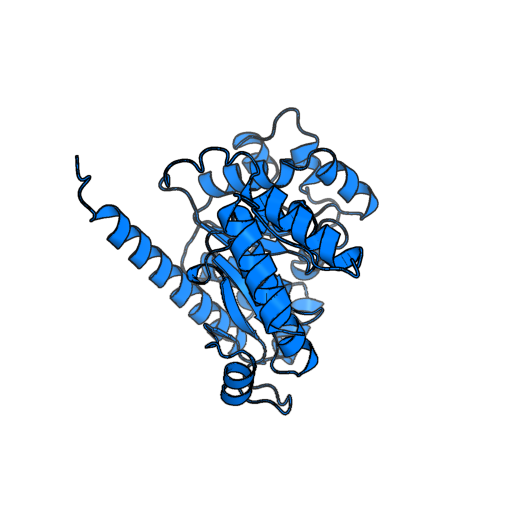 1
ATOM 629 N N . ARG A 1 85 ? -4.970 -16.466 2.789 1.00 95.00 85 ARG A N 1
ATOM 630 C CA . ARG A 1 85 ? -5.150 -15.561 3.937 1.00 95.00 85 ARG A CA 1
ATOM 631 C C . ARG A 1 85 ? -6.494 -14.840 3.892 1.00 95.00 85 ARG A C 1
ATOM 633 O O . ARG A 1 85 ? -7.013 -14.546 2.814 1.00 95.00 85 ARG A O 1
ATOM 640 N N . ARG A 1 86 ? -7.044 -14.494 5.054 1.00 96.38 86 ARG A N 1
ATOM 641 C CA . ARG A 1 86 ? -8.156 -13.536 5.158 1.00 96.38 86 ARG A CA 1
ATOM 642 C C . ARG A 1 86 ? -7.591 -12.128 5.029 1.00 96.38 86 ARG A C 1
ATOM 644 O O . ARG A 1 86 ? -6.731 -11.746 5.822 1.00 96.38 86 ARG A O 1
ATOM 651 N N . VAL A 1 87 ? -8.052 -11.382 4.028 1.00 98.12 87 VAL A N 1
ATOM 652 C CA . VAL A 1 87 ? -7.471 -10.084 3.666 1.00 98.12 87 VAL A CA 1
ATOM 653 C C . VAL A 1 87 ? -8.549 -9.015 3.580 1.00 98.12 87 VAL A C 1
ATOM 655 O O . VAL A 1 87 ? -9.516 -9.180 2.833 1.00 98.12 87 VAL A O 1
ATOM 658 N N . ALA A 1 88 ? -8.323 -7.912 4.291 1.00 98.31 88 ALA A N 1
ATOM 659 C CA . ALA A 1 88 ? -9.002 -6.649 4.052 1.00 98.31 88 ALA A CA 1
ATOM 660 C C . ALA A 1 88 ? -8.102 -5.726 3.227 1.00 98.31 88 ALA A C 1
ATOM 662 O O . ALA A 1 88 ? -6.899 -5.637 3.482 1.00 98.31 88 ALA A O 1
ATOM 663 N N . LEU A 1 89 ? -8.683 -5.033 2.255 1.00 98.50 89 LEU A N 1
ATOM 664 C CA . LEU A 1 89 ? -8.021 -3.996 1.476 1.00 98.50 89 LEU A CA 1
ATOM 665 C C . LEU A 1 89 ? -8.720 -2.657 1.716 1.00 98.50 89 LEU A C 1
ATOM 667 O O . LEU A 1 89 ? -9.904 -2.509 1.421 1.00 98.50 89 LEU A O 1
ATOM 671 N N . MET A 1 90 ? -7.976 -1.680 2.218 1.00 97.88 90 MET A N 1
ATOM 672 C CA . MET A 1 90 ? -8.455 -0.333 2.495 1.00 97.88 90 MET A CA 1
ATOM 673 C C . MET A 1 90 ? -7.875 0.671 1.500 1.00 97.88 90 MET A C 1
ATOM 675 O O . MET A 1 90 ? -6.671 0.674 1.244 1.00 97.88 90 MET A O 1
ATOM 679 N N . ASP A 1 91 ? -8.738 1.519 0.946 1.00 95.81 91 ASP A N 1
ATOM 680 C CA . ASP A 1 91 ? -8.330 2.688 0.168 1.00 95.81 91 ASP A CA 1
ATOM 681 C C . ASP A 1 91 ? -8.088 3.863 1.126 1.00 95.81 91 ASP A C 1
ATOM 683 O O . ASP A 1 91 ? -9.022 4.403 1.720 1.00 95.81 91 ASP A O 1
ATOM 687 N N . GLY A 1 92 ? -6.821 4.206 1.337 1.00 93.62 92 GLY A N 1
ATOM 688 C CA . GLY A 1 92 ? -6.391 5.315 2.184 1.00 93.62 92 GLY A CA 1
ATOM 689 C C . GLY A 1 92 ? -6.283 6.644 1.437 1.00 93.62 92 GLY A C 1
ATOM 690 O O . GLY A 1 92 ? -6.023 7.666 2.069 1.00 93.62 92 GLY A O 1
ATOM 691 N N . ASN A 1 93 ? -6.496 6.678 0.116 1.00 91.94 93 ASN A N 1
ATOM 692 C CA . ASN A 1 93 ? -6.590 7.928 -0.633 1.00 91.94 93 ASN A CA 1
ATOM 693 C C . ASN A 1 93 ? -8.026 8.470 -0.553 1.00 91.94 93 ASN A C 1
ATOM 695 O O . ASN A 1 93 ? -8.808 8.379 -1.495 1.00 91.94 93 ASN A O 1
ATOM 699 N N . LEU A 1 94 ? -8.379 9.043 0.599 1.00 90.38 94 LEU A N 1
ATOM 700 C CA . LEU A 1 94 ? -9.761 9.420 0.920 1.00 90.38 94 LEU A CA 1
ATOM 701 C C . LEU A 1 94 ? -10.385 10.429 -0.059 1.00 90.38 94 LEU A C 1
ATOM 703 O O . LEU A 1 94 ? -11.599 10.436 -0.232 1.00 90.38 94 LEU A O 1
ATOM 707 N N . GLN A 1 95 ? -9.583 11.287 -0.696 1.00 87.12 95 GLN A N 1
ATOM 708 C CA . GLN A 1 95 ? -10.099 12.304 -1.621 1.00 87.12 95 GLN A CA 1
ATOM 709 C C . GLN A 1 95 ? -10.287 11.775 -3.045 1.00 87.12 95 GLN A C 1
ATOM 711 O O . GLN A 1 95 ? -11.225 12.175 -3.728 1.00 87.12 95 GLN A O 1
ATOM 716 N N . PHE A 1 96 ? -9.385 10.908 -3.508 1.00 87.00 96 PHE A N 1
ATOM 717 C CA . PHE A 1 96 ? -9.327 10.453 -4.899 1.00 87.00 96 PHE A CA 1
ATOM 718 C C . PHE A 1 96 ? -9.074 8.944 -4.966 1.00 87.00 96 PHE A C 1
ATOM 720 O O . PHE A 1 96 ? -8.149 8.491 -5.636 1.00 87.00 96 PHE A O 1
ATOM 727 N N . GLY A 1 97 ? -9.863 8.179 -4.212 1.00 87.75 97 GLY A N 1
ATOM 728 C CA . GLY A 1 97 ? -9.705 6.735 -4.096 1.00 87.75 97 GLY A CA 1
ATOM 729 C C . GLY A 1 97 ? -10.007 6.012 -5.404 1.00 87.75 97 GLY A C 1
ATOM 730 O O . GLY A 1 97 ? -11.098 6.123 -5.966 1.00 87.75 97 GLY A O 1
ATOM 731 N N . ASP A 1 98 ? -9.032 5.246 -5.881 1.00 91.19 98 ASP A N 1
ATOM 732 C CA . ASP A 1 98 ? -9.070 4.592 -7.187 1.00 91.19 98 ASP A CA 1
ATOM 733 C C . ASP A 1 98 ? -9.561 3.136 -7.108 1.00 91.19 98 ASP A C 1
ATOM 735 O O . ASP A 1 98 ? -9.816 2.509 -8.142 1.00 91.19 98 ASP A O 1
ATOM 739 N N . HIS A 1 99 ? -9.735 2.570 -5.903 1.00 95.50 99 HIS A N 1
ATOM 740 C CA . HIS A 1 99 ? -10.085 1.152 -5.745 1.00 95.50 99 HIS A CA 1
ATOM 741 C C . HIS A 1 99 ? -11.374 0.776 -6.481 1.00 95.50 99 HIS A C 1
ATOM 743 O O . HIS A 1 99 ? -11.449 -0.309 -7.054 1.00 95.50 99 HIS A O 1
ATOM 749 N N . ARG A 1 100 ? -12.369 1.672 -6.517 1.00 94.12 100 ARG A N 1
ATOM 750 C CA . ARG A 1 100 ? -13.632 1.431 -7.233 1.00 94.12 100 ARG A CA 1
ATOM 751 C C . ARG A 1 100 ? -13.409 1.202 -8.722 1.00 94.12 100 ARG A C 1
ATOM 753 O O . ARG A 1 100 ? -13.925 0.239 -9.272 1.00 94.12 100 ARG A O 1
ATOM 760 N N . VAL A 1 101 ? -12.600 2.048 -9.353 1.00 93.06 101 VAL A N 1
ATOM 761 C CA . VAL A 1 101 ? -12.296 1.955 -10.787 1.00 93.06 101 VAL A CA 1
ATOM 762 C C . VAL A 1 101 ? -11.457 0.713 -11.077 1.00 93.06 101 VAL A C 1
ATOM 764 O O . VAL A 1 101 ? -11.727 -0.020 -12.022 1.00 93.06 101 VAL A O 1
ATOM 767 N N . PHE A 1 102 ? -10.456 0.437 -10.240 1.00 94.25 102 PHE A N 1
ATOM 768 C CA . PHE A 1 102 ? -9.548 -0.694 -10.439 1.00 94.25 102 PHE A CA 1
ATOM 769 C C . PHE A 1 102 ? -10.210 -2.067 -10.232 1.00 94.25 102 PHE A C 1
ATOM 771 O O . PHE A 1 102 ? -9.638 -3.073 -10.659 1.00 94.25 102 PHE A O 1
ATOM 778 N N . LEU A 1 103 ? -11.361 -2.109 -9.556 1.00 94.81 103 LEU A N 1
ATOM 779 C CA . LEU A 1 103 ? -12.107 -3.322 -9.203 1.00 94.81 103 LEU A CA 1
ATOM 780 C C . LEU A 1 103 ? -13.505 -3.384 -9.846 1.00 94.81 103 LEU A C 1
ATOM 782 O O . LEU A 1 103 ? -14.306 -4.222 -9.444 1.00 94.81 103 LEU A O 1
ATOM 786 N N . ASP A 1 104 ? -13.806 -2.492 -10.797 1.00 93.81 104 ASP A N 1
ATOM 787 C CA . ASP A 1 104 ? -15.111 -2.389 -11.476 1.00 93.81 104 ASP A CA 1
ATOM 788 C C . ASP A 1 104 ? -16.315 -2.310 -10.512 1.00 93.81 104 ASP A C 1
ATOM 790 O O . ASP A 1 104 ? -17.315 -3.019 -10.630 1.00 93.81 104 ASP A O 1
ATOM 794 N N . LEU A 1 105 ? -16.207 -1.457 -9.491 1.00 92.94 105 LEU A N 1
ATOM 795 C CA . LEU A 1 105 ? -17.241 -1.278 -8.473 1.00 92.94 105 LEU A CA 1
ATOM 796 C C . LEU A 1 105 ? -18.041 0.001 -8.712 1.00 92.94 105 LEU A C 1
ATOM 798 O O . LEU A 1 105 ? -17.482 1.084 -8.885 1.00 92.94 105 LEU A O 1
ATOM 802 N N . GLY A 1 106 ? -19.367 -0.115 -8.617 1.00 86.44 106 GLY A N 1
ATOM 803 C CA . GLY A 1 106 ? -20.280 1.026 -8.651 1.00 86.44 106 GLY A CA 1
ATOM 804 C C . GLY A 1 106 ? -20.071 2.011 -7.493 1.00 86.44 106 GLY A C 1
ATOM 805 O O . GLY A 1 106 ? -19.527 1.676 -6.434 1.00 86.44 106 GLY A O 1
ATOM 806 N N . SER A 1 107 ? -20.517 3.255 -7.682 1.00 84.06 107 SER A N 1
ATOM 807 C CA . SER A 1 107 ? -20.466 4.316 -6.663 1.00 84.06 107 SER A CA 1
ATOM 808 C C . SER A 1 107 ? -21.455 4.104 -5.510 1.00 84.06 107 SER A C 1
ATOM 810 O O . SER A 1 107 ? -21.295 4.698 -4.453 1.00 84.06 107 SER A O 1
ATOM 812 N N . ASP A 1 108 ? -22.451 3.240 -5.700 1.00 86.81 108 ASP A N 1
ATOM 813 C CA . ASP A 1 108 ? -23.479 2.850 -4.729 1.00 86.81 108 ASP A CA 1
ATOM 814 C C . ASP A 1 108 ? -22.954 1.925 -3.619 1.00 86.81 108 ASP A C 1
ATOM 816 O O . ASP A 1 108 ? -23.618 1.718 -2.604 1.00 86.81 108 ASP A O 1
ATOM 820 N N . ARG A 1 109 ? -21.754 1.353 -3.792 1.00 91.69 109 ARG A N 1
ATOM 821 C CA . ARG A 1 109 ? -21.136 0.520 -2.756 1.00 91.69 109 ARG A CA 1
ATOM 822 C C . ARG A 1 109 ? -20.769 1.355 -1.533 1.00 91.69 109 ARG A C 1
ATOM 824 O O . ARG A 1 109 ? -20.242 2.462 -1.672 1.00 91.69 109 ARG A O 1
ATOM 831 N N . ARG A 1 110 ? -20.964 0.757 -0.358 1.00 94.25 110 ARG A N 1
ATOM 832 C CA . ARG A 1 110 ? -20.557 1.310 0.938 1.00 94.25 110 ARG A CA 1
ATOM 833 C C . ARG A 1 110 ? -19.070 1.646 0.973 1.00 94.25 110 ARG A C 1
ATOM 835 O O . ARG A 1 110 ? -18.263 1.056 0.254 1.00 94.25 110 ARG A O 1
ATOM 842 N N . SER A 1 111 ? -18.725 2.602 1.813 1.00 94.69 111 SER A N 1
ATOM 843 C CA . SER A 1 111 ? -17.384 3.138 1.997 1.00 94.69 111 SER A CA 1
ATOM 844 C C . SER A 1 111 ? -17.108 3.402 3.470 1.00 94.69 111 SER A C 1
ATOM 846 O O . SER A 1 111 ? -17.961 3.219 4.336 1.00 94.69 111 SER A O 1
ATOM 848 N N . ILE A 1 112 ? -15.906 3.886 3.749 1.00 94.62 112 ILE A N 1
ATOM 849 C CA . ILE A 1 112 ? -15.506 4.338 5.076 1.00 94.62 112 ILE A CA 1
ATOM 850 C C . ILE A 1 112 ? -16.455 5.391 5.672 1.00 94.62 112 ILE A C 1
ATOM 852 O O . ILE A 1 112 ? -16.587 5.441 6.893 1.00 94.62 112 ILE A O 1
ATOM 856 N N . ILE A 1 113 ? -17.168 6.176 4.849 1.00 94.56 113 ILE A N 1
ATOM 857 C CA . ILE A 1 113 ? -18.121 7.180 5.353 1.00 94.56 113 ILE A CA 1
ATOM 858 C C . ILE A 1 113 ? -19.259 6.526 6.143 1.00 94.56 113 ILE A C 1
ATOM 860 O O . ILE A 1 113 ? -19.695 7.065 7.155 1.00 94.56 113 ILE A O 1
ATOM 864 N N . ASP A 1 114 ? -19.714 5.348 5.707 1.00 94.38 114 ASP A N 1
ATOM 865 C CA . ASP A 1 114 ? -20.806 4.616 6.347 1.00 94.38 114 ASP A CA 1
ATOM 866 C C . ASP A 1 114 ? -20.377 4.113 7.733 1.00 94.38 114 ASP A C 1
ATOM 868 O O . ASP A 1 114 ? -21.179 4.056 8.665 1.00 94.38 114 ASP A O 1
ATOM 872 N N . VAL A 1 115 ? -19.088 3.792 7.883 1.00 93.94 115 VAL A N 1
ATOM 873 C CA . VAL A 1 115 ? -18.498 3.354 9.152 1.00 93.94 115 VAL A CA 1
ATOM 874 C C . VAL A 1 115 ? -18.402 4.522 10.124 1.00 93.94 115 VAL A C 1
ATOM 876 O O . VAL A 1 115 ? -18.899 4.419 11.239 1.00 93.94 115 VAL A O 1
ATOM 879 N N . VAL A 1 116 ? -17.813 5.645 9.703 1.00 93.00 116 VAL A N 1
ATOM 880 C CA . VAL A 1 116 ? -17.641 6.817 10.585 1.00 93.00 116 VAL A CA 1
ATOM 881 C C . VAL A 1 116 ? -18.963 7.520 10.903 1.00 93.00 116 VAL A C 1
ATOM 883 O O . VAL A 1 116 ? -19.064 8.204 11.912 1.00 93.00 116 VAL A O 1
ATOM 886 N N . SER A 1 117 ? -19.994 7.328 10.072 1.00 91.75 117 SER A N 1
ATOM 887 C CA . SER A 1 117 ? -21.348 7.845 10.324 1.00 91.75 117 SER A CA 1
ATOM 888 C C . SER A 1 117 ? -22.193 6.923 11.212 1.00 91.75 117 SER A C 1
ATOM 890 O O . SER A 1 117 ? -23.320 7.276 11.565 1.00 91.75 117 SER A O 1
ATOM 892 N N . SER A 1 118 ? -21.697 5.729 11.546 1.00 91.06 118 SER A N 1
ATOM 893 C CA . SER A 1 118 ? -22.389 4.801 12.441 1.00 91.06 118 SER A CA 1
ATOM 894 C C . SER A 1 118 ? -22.301 5.269 13.897 1.00 91.06 118 SER A C 1
ATOM 896 O O . SER A 1 118 ? -21.425 6.042 14.272 1.00 91.06 118 SER A O 1
ATOM 898 N N . SER A 1 119 ? -23.200 4.777 14.756 1.00 88.19 119 SER A N 1
ATOM 899 C CA . SER A 1 119 ? -23.220 5.154 16.181 1.00 88.19 119 SER A CA 1
ATOM 900 C C . SER A 1 119 ? -21.960 4.739 16.947 1.00 88.19 119 SER A C 1
ATOM 902 O O . SER A 1 119 ? -21.668 5.306 17.997 1.00 88.19 119 SER A O 1
ATOM 904 N N . ALA A 1 120 ? -21.255 3.722 16.451 1.00 90.06 120 ALA A N 1
ATOM 905 C CA . ALA A 1 120 ? -19.988 3.245 16.976 1.00 90.06 120 ALA A CA 1
ATOM 906 C C . ALA A 1 120 ? -19.135 2.682 15.833 1.00 90.06 120 ALA A C 1
ATOM 908 O O . ALA A 1 120 ? -19.663 2.165 14.846 1.00 90.06 120 ALA A O 1
ATOM 909 N N . ILE A 1 121 ? -17.816 2.756 15.997 1.00 91.06 121 ILE A N 1
ATOM 910 C CA . ILE A 1 121 ? -16.852 2.057 15.150 1.00 91.06 121 ILE A CA 1
ATOM 911 C C . ILE A 1 121 ? -16.443 0.802 15.918 1.00 91.06 121 ILE A C 1
ATOM 913 O O . ILE A 1 121 ? -15.653 0.880 16.853 1.00 91.06 121 ILE A O 1
ATOM 917 N N . ASP A 1 122 ? -17.022 -0.342 15.557 1.00 91.31 122 ASP A N 1
ATOM 918 C CA . ASP A 1 122 ? -16.722 -1.637 16.166 1.00 91.31 122 ASP A CA 1
ATOM 919 C C . ASP A 1 122 ? -16.613 -2.754 15.113 1.00 91.31 122 ASP A C 1
ATOM 921 O O . ASP A 1 122 ? -16.796 -2.550 13.907 1.00 91.31 122 ASP A O 1
ATOM 925 N N . GLN A 1 123 ? -16.261 -3.959 15.566 1.00 90.75 123 GLN A N 1
ATOM 926 C CA . GLN A 1 123 ? -16.051 -5.105 14.685 1.00 90.75 123 GLN A CA 1
ATOM 927 C C . GLN A 1 123 ? -17.331 -5.561 13.964 1.00 90.75 123 GLN A C 1
ATOM 929 O O . GLN A 1 123 ? -17.239 -6.028 12.826 1.00 90.75 123 GLN A O 1
ATOM 934 N N . ASP A 1 124 ? -18.504 -5.435 14.586 1.00 92.00 124 ASP A N 1
ATOM 935 C CA . ASP A 1 124 ? -19.772 -5.883 14.005 1.00 92.00 124 ASP A CA 1
ATOM 936 C C . ASP A 1 124 ? -20.233 -4.917 12.912 1.00 92.00 124 ASP A C 1
ATOM 938 O O . ASP A 1 124 ? -20.593 -5.344 11.809 1.00 92.00 124 ASP A O 1
ATOM 942 N N . VAL A 1 125 ? -20.107 -3.612 13.169 1.00 93.38 125 VAL A N 1
ATOM 943 C CA . VAL A 1 125 ? -20.315 -2.554 12.177 1.00 93.38 125 VAL A CA 1
ATOM 944 C C . VAL A 1 125 ? -19.396 -2.777 10.981 1.00 93.38 125 VAL A C 1
ATOM 946 O O . VAL A 1 125 ? -19.877 -2.853 9.849 1.00 93.38 125 VAL A O 1
ATOM 949 N N . LEU A 1 126 ? -18.097 -2.992 11.205 1.00 93.75 126 LEU A N 1
ATOM 950 C CA . LEU A 1 126 ? -17.150 -3.235 10.116 1.00 93.75 126 LEU A CA 1
ATOM 951 C C . LEU A 1 126 ? -17.493 -4.482 9.303 1.00 93.75 126 LEU A C 1
ATOM 953 O O . LEU A 1 126 ? -17.557 -4.393 8.078 1.00 93.75 126 LEU A O 1
ATOM 957 N N . ARG A 1 127 ? -17.778 -5.625 9.944 1.00 93.06 127 ARG A N 1
ATOM 958 C CA . ARG A 1 127 ? -18.225 -6.846 9.241 1.00 93.06 127 ARG A CA 1
ATOM 959 C C . ARG A 1 127 ? -19.465 -6.591 8.394 1.00 93.06 127 ARG A C 1
ATOM 961 O O . ARG A 1 127 ? -19.590 -7.156 7.310 1.00 93.06 127 ARG A O 1
ATOM 968 N N . SER A 1 128 ? -20.379 -5.761 8.891 1.00 92.44 128 SER A N 1
ATOM 969 C CA . SER A 1 128 ? -21.614 -5.455 8.186 1.00 92.44 128 SER A CA 1
ATOM 970 C C . SER A 1 128 ? -21.407 -4.511 7.008 1.00 92.44 128 SER A C 1
ATOM 972 O O . SER A 1 128 ? -22.169 -4.634 6.054 1.00 92.44 128 SER A O 1
ATOM 974 N N . LEU A 1 129 ? -20.414 -3.608 7.050 1.00 94.06 129 LEU A N 1
ATOM 975 C CA . LEU A 1 129 ? -20.231 -2.512 6.088 1.00 94.06 129 LEU A CA 1
ATOM 976 C C . LEU A 1 129 ? -19.131 -2.746 5.047 1.00 94.06 129 LEU A C 1
ATOM 978 O O . LEU A 1 129 ? -19.203 -2.137 3.976 1.00 94.06 129 LEU A O 1
ATOM 982 N N . VAL A 1 130 ? -18.168 -3.641 5.298 1.00 95.88 130 VAL A N 1
ATOM 983 C CA . VAL A 1 130 ? -17.173 -4.014 4.280 1.00 95.88 130 VAL A CA 1
ATOM 984 C C . VAL A 1 130 ? -17.845 -4.526 3.005 1.00 95.88 130 VAL A C 1
ATOM 986 O O . VAL A 1 130 ? -18.920 -5.138 3.017 1.00 95.88 130 VAL A O 1
ATOM 989 N N . VAL A 1 131 ? -17.200 -4.265 1.872 1.00 96.50 131 VAL A N 1
ATOM 990 C CA . VAL A 1 131 ? -17.676 -4.698 0.558 1.00 96.50 131 VAL A CA 1
ATOM 991 C C . VAL A 1 131 ? -16.932 -5.967 0.163 1.00 96.50 131 VAL A C 1
ATOM 993 O O . VAL A 1 131 ? -15.722 -5.949 -0.045 1.00 96.50 131 VAL A O 1
ATOM 996 N N . ARG A 1 132 ? -17.662 -7.077 0.043 1.00 96.25 132 ARG A N 1
ATOM 997 C CA . ARG A 1 132 ? -17.127 -8.344 -0.463 1.00 96.25 132 ARG A CA 1
ATOM 998 C C . ARG A 1 132 ? -16.860 -8.229 -1.964 1.00 96.25 132 ARG A C 1
ATOM 1000 O O . ARG A 1 132 ? -17.781 -7.920 -2.715 1.00 96.25 132 ARG A O 1
ATOM 1007 N N . HIS A 1 133 ? -15.636 -8.508 -2.401 1.00 96.12 133 HIS A N 1
ATOM 1008 C CA . HIS A 1 133 ? -15.290 -8.567 -3.823 1.00 96.12 133 HIS A CA 1
ATOM 1009 C C . HIS A 1 133 ? -15.280 -10.011 -4.345 1.00 96.12 133 HIS A C 1
ATOM 1011 O O . HIS A 1 133 ? -14.968 -10.942 -3.599 1.00 96.12 133 HIS A O 1
ATOM 1017 N N . ASP A 1 134 ? -15.514 -10.203 -5.645 1.00 92.88 134 ASP A N 1
ATOM 1018 C CA . ASP A 1 134 ? -15.545 -11.522 -6.306 1.00 92.88 134 ASP A CA 1
ATOM 1019 C C . ASP A 1 134 ? -14.202 -12.270 -6.246 1.00 92.88 134 ASP A C 1
ATOM 1021 O O . ASP A 1 134 ? -14.114 -13.488 -6.443 1.00 92.88 134 ASP A O 1
ATOM 1025 N N . THR A 1 135 ? -13.111 -11.564 -5.936 1.00 92.62 135 THR A N 1
ATOM 1026 C CA . THR A 1 135 ? -11.824 -12.218 -5.666 1.00 92.62 135 THR A CA 1
ATOM 1027 C C . THR A 1 135 ? -11.772 -12.940 -4.330 1.00 92.62 135 THR A C 1
ATOM 1029 O O . THR A 1 135 ? -10.899 -13.794 -4.181 1.00 92.62 135 THR A O 1
ATOM 1032 N N . GLY A 1 136 ? -12.680 -12.628 -3.404 1.00 94.50 136 GLY A N 1
ATOM 1033 C CA . GLY A 1 136 ? -12.712 -13.159 -2.045 1.00 94.50 136 GLY A CA 1
ATOM 1034 C C . GLY A 1 136 ? -11.966 -12.309 -1.009 1.00 94.50 136 GLY A C 1
ATOM 1035 O O . GLY A 1 136 ? -11.791 -12.760 0.122 1.00 94.50 136 GLY A O 1
ATOM 1036 N N . ILE A 1 137 ? -11.546 -11.091 -1.361 1.00 97.50 137 ILE A N 1
ATOM 1037 C CA . ILE A 1 137 ? -11.084 -10.090 -0.385 1.00 97.50 137 ILE A CA 1
ATOM 1038 C C . ILE A 1 137 ? -12.245 -9.196 0.048 1.00 97.50 137 ILE A C 1
ATOM 1040 O O . ILE A 1 137 ? -13.210 -9.024 -0.703 1.00 97.50 137 ILE A O 1
ATOM 1044 N N . ASP A 1 138 ? -12.115 -8.604 1.230 1.00 98.31 138 ASP A N 1
ATOM 1045 C CA . ASP A 1 138 ? -13.069 -7.624 1.743 1.00 98.31 138 ASP A CA 1
ATOM 1046 C C . ASP A 1 138 ? -12.486 -6.216 1.606 1.00 98.31 138 ASP A C 1
ATOM 1048 O O . ASP A 1 138 ? -11.284 -6.007 1.776 1.00 98.31 138 ASP A O 1
ATOM 1052 N N . LEU A 1 139 ? -13.323 -5.252 1.236 1.00 98.00 139 LEU A N 1
ATOM 1053 C CA . LEU A 1 139 ? -12.895 -3.911 0.857 1.00 98.00 139 LEU A CA 1
ATOM 1054 C C . LEU A 1 139 ? -13.446 -2.862 1.820 1.00 98.00 139 LEU A C 1
ATOM 1056 O O . LEU A 1 139 ? -14.645 -2.838 2.109 1.00 98.00 139 LEU A O 1
ATOM 1060 N N . MET A 1 140 ? -12.572 -1.949 2.233 1.00 97.56 140 MET A N 1
ATOM 1061 C CA . MET A 1 140 ? -12.928 -0.665 2.826 1.00 97.56 140 MET A CA 1
ATOM 1062 C C . MET A 1 140 ? -12.664 0.422 1.783 1.00 97.56 140 MET A C 1
ATOM 1064 O O . MET A 1 140 ? -11.520 0.817 1.558 1.00 97.56 140 MET A O 1
ATOM 1068 N N . LEU A 1 141 ? -13.717 0.843 1.082 1.00 96.56 141 LEU A N 1
ATOM 1069 C CA . LEU A 1 141 ? -13.606 1.812 -0.008 1.00 96.56 141 LEU A CA 1
ATOM 1070 C C . LEU A 1 141 ? -13.488 3.238 0.530 1.00 96.56 141 LEU A C 1
ATOM 1072 O O . LEU A 1 141 ? -14.105 3.579 1.540 1.00 96.56 141 LEU A O 1
ATOM 1076 N N . ALA A 1 142 ? -12.758 4.078 -0.198 1.00 94.31 142 ALA A N 1
ATOM 1077 C CA . ALA A 1 142 ? -12.739 5.514 0.027 1.00 94.31 142 ALA A CA 1
ATOM 1078 C C . ALA A 1 142 ? -14.136 6.132 -0.217 1.00 94.31 142 ALA A C 1
ATOM 1080 O O . ALA A 1 142 ? -14.986 5.526 -0.898 1.00 94.31 142 ALA A O 1
ATOM 1081 N N . PRO A 1 143 ? -14.384 7.336 0.328 1.00 92.62 143 PRO A N 1
ATOM 1082 C CA . PRO A 1 143 ? -15.571 8.125 0.027 1.00 92.62 143 PRO A CA 1
ATOM 1083 C C . PRO A 1 143 ? -15.798 8.274 -1.489 1.00 92.62 143 PRO A C 1
ATOM 1085 O O . PRO A 1 143 ? -14.837 8.347 -2.254 1.00 92.62 143 PRO A O 1
ATOM 1088 N N . PRO A 1 144 ? -17.059 8.326 -1.954 1.00 88.00 144 PRO A N 1
ATOM 1089 C CA . PRO A 1 144 ? -17.368 8.435 -3.379 1.00 88.00 144 PRO A CA 1
ATOM 1090 C C . PRO A 1 144 ? -17.068 9.825 -3.958 1.00 88.00 144 PRO A C 1
ATOM 1092 O O . PRO A 1 144 ? -16.950 9.952 -5.176 1.00 88.00 144 PRO A O 1
ATOM 1095 N N . THR A 1 145 ? -16.965 10.860 -3.116 1.00 87.88 145 THR A N 1
ATOM 1096 C CA . THR A 1 145 ? -16.608 12.219 -3.539 1.00 87.88 145 THR A CA 1
ATOM 1097 C C . THR A 1 145 ? -15.569 12.847 -2.603 1.00 87.88 145 THR A C 1
ATOM 1099 O O . THR A 1 145 ? -15.563 12.531 -1.406 1.00 87.88 145 THR A O 1
ATOM 1102 N N . PRO A 1 146 ? -14.718 13.766 -3.104 1.00 87.12 146 PRO A N 1
ATOM 1103 C CA . PRO A 1 146 ? -13.701 14.429 -2.289 1.00 87.12 146 PRO A CA 1
ATOM 1104 C C . PRO A 1 146 ? -14.277 15.239 -1.122 1.00 87.12 146 PRO A C 1
ATOM 1106 O O . PRO A 1 146 ? -13.652 15.326 -0.071 1.00 87.12 146 PRO A O 1
ATOM 1109 N N . GLU A 1 147 ? -15.468 15.824 -1.278 1.00 87.94 147 GLU A N 1
ATOM 1110 C CA . GLU A 1 147 ? -16.126 16.624 -0.237 1.00 87.94 147 GLU A CA 1
ATOM 1111 C C . GLU A 1 147 ? -16.516 15.764 0.969 1.00 87.94 147 GLU A C 1
ATOM 1113 O O . GLU A 1 147 ? -16.435 16.211 2.110 1.00 87.94 147 GLU A O 1
ATOM 1118 N N . SER A 1 148 ? -16.892 14.504 0.729 1.00 87.06 148 SER A N 1
ATOM 1119 C CA . SER A 1 148 ? -17.233 13.556 1.796 1.00 87.06 148 SER A CA 1
ATOM 1120 C C . SER A 1 148 ? -16.010 13.013 2.537 1.00 87.06 148 SER A C 1
ATOM 1122 O O . SER A 1 148 ? -16.166 12.423 3.604 1.00 87.06 148 SER A O 1
ATOM 1124 N N . ALA A 1 149 ? -14.794 13.230 2.025 1.00 86.62 149 ALA A N 1
ATOM 1125 C CA . ALA A 1 149 ? -13.568 12.880 2.741 1.00 86.62 149 ALA A CA 1
ATOM 1126 C C . ALA A 1 149 ? -13.405 13.675 4.041 1.00 86.62 149 ALA A C 1
ATOM 1128 O O . ALA A 1 149 ? -12.837 13.161 5.002 1.00 86.62 149 ALA A O 1
ATOM 1129 N N . GLU A 1 150 ? -13.962 14.887 4.104 1.00 85.81 150 GLU A N 1
ATOM 1130 C CA . GLU A 1 150 ? -13.894 15.716 5.305 1.00 85.81 150 GLU A CA 1
ATOM 1131 C C . GLU A 1 150 ? -14.603 15.061 6.494 1.00 85.81 150 GLU A C 1
ATOM 1133 O O . GLU A 1 150 ? -14.111 15.143 7.611 1.00 85.81 150 GLU A O 1
ATOM 1138 N N . LEU A 1 151 ? -15.699 14.329 6.259 1.00 86.19 151 LEU A N 1
ATOM 1139 C CA . LEU A 1 151 ? -16.419 13.596 7.310 1.00 86.19 151 LEU A CA 1
ATOM 1140 C C . LEU A 1 151 ? -15.545 12.529 7.975 1.00 86.19 151 LEU A C 1
ATOM 1142 O O . LEU A 1 151 ? -15.660 12.284 9.172 1.00 86.19 151 LEU A O 1
ATOM 1146 N N . VAL A 1 152 ? -14.649 11.909 7.208 1.00 84.69 152 VAL A N 1
ATOM 1147 C CA . VAL A 1 152 ? -13.703 10.925 7.743 1.00 84.69 152 VAL A CA 1
ATOM 1148 C C . VAL A 1 152 ? -12.655 11.621 8.610 1.00 84.69 152 VAL A C 1
ATOM 1150 O O . VAL A 1 152 ? -12.324 11.108 9.674 1.00 84.69 152 VAL A O 1
ATOM 1153 N N . ASN A 1 153 ? -12.199 12.803 8.189 1.00 83.19 153 ASN A N 1
ATOM 1154 C CA . ASN A 1 153 ? -11.145 13.578 8.847 1.00 83.19 153 ASN A CA 1
ATOM 1155 C C . ASN A 1 153 ? -11.628 14.425 10.040 1.00 83.19 153 ASN A C 1
ATOM 1157 O O . ASN A 1 153 ? -10.798 15.027 10.717 1.00 83.19 153 ASN A O 1
ATOM 1161 N N . GLN A 1 154 ? -12.939 14.480 10.314 1.00 81.00 154 GLN A N 1
ATOM 1162 C CA . GLN A 1 154 ? -13.498 15.214 11.462 1.00 81.00 154 GLN A CA 1
ATOM 1163 C C . GLN A 1 154 ? -12.917 14.752 12.802 1.00 81.00 154 GLN A C 1
ATOM 1165 O O . GLN A 1 154 ? -12.701 15.573 13.693 1.00 81.00 154 GLN A O 1
ATOM 1170 N N . ASP A 1 155 ? -12.656 13.451 12.929 1.00 80.94 155 ASP A N 1
ATOM 1171 C CA . ASP A 1 155 ? -11.866 12.883 14.014 1.00 80.94 155 ASP A CA 1
ATOM 1172 C C . ASP A 1 155 ? -10.601 12.266 13.417 1.00 80.94 155 ASP A C 1
ATOM 1174 O O . ASP A 1 155 ? -10.651 11.359 12.581 1.00 80.94 155 ASP A O 1
ATOM 1178 N N . GLN A 1 156 ? -9.453 12.754 13.881 1.00 74.31 156 GLN A N 1
ATOM 1179 C CA . GLN A 1 156 ? -8.138 12.277 13.464 1.00 74.31 156 GLN A CA 1
ATOM 1180 C C . GLN A 1 156 ? -7.949 10.766 13.701 1.00 74.31 156 GLN A C 1
ATOM 1182 O O . GLN A 1 156 ? -7.173 10.133 12.995 1.00 74.31 156 GLN A O 1
ATOM 1187 N N . HIS A 1 157 ? -8.681 10.156 14.640 1.00 81.44 157 HIS A N 1
ATOM 1188 C CA . HIS A 1 157 ? -8.496 8.762 15.041 1.00 81.44 157 HIS A CA 1
ATOM 1189 C C . HIS A 1 157 ? -9.417 7.755 14.343 1.00 81.44 157 HIS A C 1
ATOM 1191 O O . HIS A 1 157 ? -9.239 6.552 14.551 1.00 81.44 157 HIS A O 1
ATOM 1197 N N . HIS A 1 158 ? -10.356 8.180 13.490 1.00 89.94 158 HIS A N 1
ATOM 1198 C CA . HIS A 1 158 ? -11.272 7.251 12.814 1.00 89.94 158 HIS A CA 1
ATOM 1199 C C . HIS A 1 158 ? -10.532 6.162 12.028 1.00 89.94 158 HIS A C 1
ATOM 1201 O O . HIS A 1 158 ? -10.822 4.972 12.165 1.00 89.94 158 HIS A O 1
ATOM 1207 N N . VAL A 1 159 ? -9.532 6.547 11.231 1.00 91.44 159 VAL A N 1
ATOM 1208 C CA . VAL A 1 159 ? -8.747 5.590 10.437 1.00 91.44 159 VAL A CA 1
ATOM 1209 C C . VAL A 1 159 ? -7.949 4.651 11.340 1.00 91.44 159 VAL A C 1
ATOM 1211 O O . VAL A 1 159 ? -7.903 3.448 11.080 1.00 91.44 159 VAL A O 1
ATOM 1214 N N . ALA A 1 160 ? -7.385 5.164 12.434 1.00 91.31 160 ALA A N 1
ATOM 1215 C CA . ALA A 1 160 ? -6.660 4.355 13.406 1.00 91.31 160 ALA A CA 1
ATOM 1216 C C . ALA A 1 160 ? -7.561 3.307 14.088 1.00 91.31 160 ALA A C 1
ATOM 1218 O O . ALA A 1 160 ? -7.178 2.139 14.190 1.00 91.31 160 ALA A O 1
ATOM 1219 N N . GLN A 1 161 ? -8.772 3.695 14.498 1.00 92.38 161 GLN A N 1
ATOM 1220 C CA . GLN A 1 161 ? -9.764 2.793 15.093 1.00 92.38 161 GLN A CA 1
ATOM 1221 C C . GLN A 1 161 ? -10.202 1.709 14.105 1.00 92.38 161 GLN A C 1
ATOM 1223 O O . GLN A 1 161 ? -10.175 0.520 14.431 1.00 92.38 161 GLN A O 1
ATOM 1228 N N . ILE A 1 162 ? -10.532 2.103 12.872 1.00 95.25 162 ILE A N 1
ATOM 1229 C CA . ILE A 1 162 ? -10.925 1.173 11.807 1.00 95.25 162 ILE A CA 1
ATOM 1230 C C . ILE A 1 162 ? -9.809 0.161 11.543 1.00 95.25 162 ILE A C 1
ATOM 1232 O O . ILE A 1 162 ? -10.065 -1.041 11.518 1.00 95.25 162 ILE A O 1
ATOM 1236 N N . LEU A 1 163 ? -8.563 0.619 11.401 1.00 95.25 163 LEU A N 1
ATOM 1237 C CA . LEU A 1 163 ? -7.414 -0.262 11.202 1.00 95.25 163 LEU A CA 1
ATOM 1238 C C . LEU A 1 163 ? -7.182 -1.210 12.382 1.00 95.25 163 LEU A C 1
ATOM 1240 O O . LEU A 1 163 ? -6.845 -2.373 12.158 1.00 95.25 163 LEU A O 1
ATOM 1244 N N . GLY A 1 164 ? -7.383 -0.744 13.617 1.00 93.62 164 GLY A N 1
ATOM 1245 C CA . GLY A 1 164 ? -7.309 -1.575 14.818 1.00 93.62 164 GLY A CA 1
ATOM 1246 C C . GLY A 1 164 ? -8.310 -2.729 14.781 1.00 93.62 164 GLY A C 1
ATOM 1247 O O . GLY A 1 164 ? -7.929 -3.888 14.925 1.00 93.62 164 GLY A O 1
ATOM 1248 N N . HIS A 1 165 ? -9.574 -2.441 14.482 1.00 94.69 165 HIS A N 1
ATOM 1249 C CA . HIS A 1 165 ? -10.593 -3.483 14.383 1.00 94.69 165 HIS A CA 1
ATOM 1250 C C . HIS A 1 165 ? -10.410 -4.390 13.158 1.00 94.69 165 HIS A C 1
ATOM 1252 O O . HIS A 1 165 ? -10.606 -5.599 13.261 1.00 94.69 165 HIS A O 1
ATOM 1258 N N . LEU A 1 166 ? -9.995 -3.858 12.002 1.00 95.94 166 LEU A N 1
ATOM 1259 C CA . LEU A 1 166 ? -9.660 -4.686 10.838 1.00 95.94 166 LEU A CA 1
ATOM 1260 C C . LEU A 1 166 ? -8.493 -5.634 11.153 1.00 95.94 166 LEU A C 1
ATOM 1262 O O . LEU A 1 166 ? -8.523 -6.797 10.751 1.00 95.94 166 LEU A O 1
ATOM 1266 N N . ARG A 1 167 ? -7.491 -5.182 11.914 1.00 95.25 167 ARG A N 1
ATOM 1267 C CA . ARG A 1 167 ? -6.388 -6.035 12.375 1.00 95.25 167 ARG A CA 1
ATOM 1268 C C . ARG A 1 167 ? -6.894 -7.225 13.196 1.00 95.25 167 ARG A C 1
ATOM 1270 O O . ARG A 1 167 ? -6.346 -8.312 13.056 1.00 95.25 167 ARG A O 1
ATOM 1277 N N . ASP A 1 168 ? -7.930 -7.066 14.009 1.00 93.12 168 ASP A N 1
ATOM 1278 C CA . ASP A 1 168 ? -8.481 -8.179 14.795 1.00 93.12 168 ASP A CA 1
ATOM 1279 C C . ASP A 1 168 ? -9.294 -9.172 13.943 1.00 93.12 168 ASP A C 1
ATOM 1281 O O . ASP A 1 168 ? -9.427 -10.350 14.282 1.00 93.12 168 ASP A O 1
ATOM 1285 N N . LEU A 1 169 ? -9.850 -8.705 12.823 1.00 93.75 169 LEU A N 1
ATOM 1286 C CA . LEU A 1 169 ? -10.757 -9.474 11.971 1.00 93.75 169 LEU A CA 1
ATOM 1287 C C . LEU A 1 169 ? -10.044 -10.287 10.882 1.00 93.75 169 LEU A C 1
ATOM 1289 O O . LEU A 1 169 ? -10.520 -11.370 10.514 1.00 93.75 169 LEU A O 1
ATOM 1293 N N . TYR A 1 170 ? -8.920 -9.785 10.375 1.00 96.62 170 TYR A N 1
ATOM 1294 C CA . TYR A 1 170 ? -8.227 -10.310 9.198 1.00 96.62 170 TYR A CA 1
ATOM 1295 C C . TYR A 1 170 ? -6.804 -10.754 9.527 1.00 96.62 170 TYR A C 1
ATOM 1297 O O . TYR A 1 170 ? -6.195 -10.273 10.471 1.00 96.62 170 TYR A O 1
ATOM 1305 N N . ASP A 1 171 ? -6.241 -11.653 8.718 1.00 95.81 171 ASP A N 1
ATOM 1306 C CA . ASP A 1 171 ? -4.833 -12.042 8.869 1.00 95.81 171 ASP A CA 1
ATOM 1307 C C . ASP A 1 171 ? -3.916 -10.934 8.316 1.00 95.81 171 ASP A C 1
ATOM 1309 O O . ASP A 1 171 ? -2.829 -10.686 8.843 1.00 95.81 171 ASP A O 1
ATOM 1313 N N . TYR A 1 172 ? -4.382 -10.245 7.267 1.00 97.81 172 TYR A N 1
ATOM 1314 C CA . TYR A 1 172 ? -3.728 -9.089 6.663 1.00 97.81 172 TYR A CA 1
ATOM 1315 C C . TYR A 1 172 ? -4.721 -7.957 6.387 1.00 97.81 172 TYR A C 1
ATOM 1317 O O . TYR A 1 172 ? -5.788 -8.172 5.814 1.00 97.81 172 TYR A O 1
ATOM 1325 N N . VAL A 1 173 ? -4.315 -6.739 6.727 1.00 98.25 173 VAL A N 1
ATOM 1326 C CA . VAL A 1 173 ? -4.947 -5.490 6.308 1.00 98.25 173 VAL A CA 1
ATOM 1327 C C . VAL A 1 173 ? -3.967 -4.787 5.384 1.00 98.25 173 VAL A C 1
ATOM 1329 O O . VAL A 1 173 ? -2.909 -4.333 5.815 1.00 98.25 173 VAL A O 1
ATOM 1332 N N . VAL A 1 174 ? -4.291 -4.736 4.100 1.00 98.56 174 VAL A N 1
ATOM 1333 C CA . VAL A 1 174 ? -3.521 -3.988 3.108 1.00 98.56 174 VAL A CA 1
ATOM 1334 C C . VAL A 1 174 ? -4.149 -2.610 2.979 1.00 98.56 174 VAL A C 1
ATOM 1336 O O . VAL A 1 174 ? -5.356 -2.510 2.788 1.00 98.56 174 VAL A O 1
ATOM 1339 N N . ILE A 1 175 ? -3.352 -1.553 3.067 1.00 98.06 175 ILE A N 1
ATOM 1340 C CA . ILE A 1 175 ? -3.823 -0.182 2.872 1.00 98.06 175 ILE A CA 1
ATOM 1341 C C . ILE A 1 175 ? -2.971 0.522 1.820 1.00 98.06 175 ILE A C 1
ATOM 1343 O O . ILE A 1 175 ? -1.744 0.494 1.897 1.00 98.06 175 ILE A O 1
ATOM 1347 N N . ASP A 1 176 ? -3.619 1.123 0.825 1.00 96.38 176 ASP A N 1
ATOM 1348 C CA . ASP A 1 176 ? -2.968 1.990 -0.163 1.00 96.38 176 ASP A CA 1
ATOM 1349 C C . ASP A 1 176 ? -3.114 3.443 0.282 1.00 96.38 176 ASP A C 1
ATOM 1351 O O . ASP A 1 176 ? -4.233 3.921 0.436 1.00 96.38 176 ASP A O 1
ATOM 1355 N N . VAL A 1 177 ? -2.005 4.136 0.533 1.00 93.00 177 VAL A N 1
ATOM 1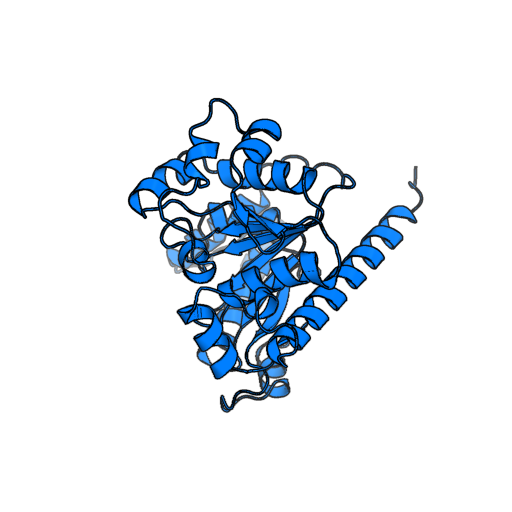356 C CA . VAL A 1 177 ? -2.022 5.534 0.985 1.00 93.00 177 VAL A CA 1
ATOM 1357 C C . VAL A 1 177 ? -1.479 6.468 -0.087 1.00 93.00 177 VAL A C 1
ATOM 1359 O O . VAL A 1 177 ? -0.598 6.108 -0.876 1.00 93.00 177 VAL A O 1
ATOM 1362 N N . ASP A 1 178 ? -1.976 7.706 -0.090 1.00 85.19 178 ASP A N 1
ATOM 1363 C CA . ASP A 1 178 ? -1.392 8.759 -0.916 1.00 85.19 178 ASP A CA 1
ATOM 1364 C C . ASP A 1 178 ? 0.043 9.084 -0.449 1.00 85.19 178 ASP A C 1
ATOM 1366 O O . ASP A 1 178 ? 0.477 8.783 0.662 1.00 85.19 178 ASP A O 1
ATOM 1370 N N . LYS A 1 179 ? 0.813 9.741 -1.315 1.00 85.88 179 LYS A N 1
ATOM 1371 C CA . LYS A 1 179 ? 2.171 10.222 -1.023 1.00 85.88 179 LYS A CA 1
ATOM 1372 C C . LYS A 1 179 ? 2.197 11.389 -0.026 1.00 85.88 179 LYS A C 1
ATOM 1374 O O . LYS A 1 179 ? 3.280 11.848 0.349 1.00 85.88 179 LYS A O 1
ATOM 1379 N N . ARG A 1 180 ? 1.044 11.968 0.312 1.00 86.44 180 ARG A N 1
ATOM 1380 C CA . ARG A 1 180 ? 0.944 13.061 1.283 1.00 86.44 180 ARG A CA 1
ATOM 1381 C C . ARG A 1 180 ? 1.325 12.563 2.679 1.00 86.44 180 ARG A C 1
ATOM 1383 O O . ARG A 1 180 ? 1.336 11.374 2.946 1.00 86.44 180 ARG A O 1
ATOM 1390 N N . LEU A 1 181 ? 1.732 13.488 3.540 1.00 85.88 181 LEU A N 1
ATOM 1391 C CA . LEU A 1 181 ? 2.033 13.216 4.949 1.00 85.88 181 LEU A CA 1
ATOM 1392 C C . LEU A 1 181 ? 1.096 14.065 5.804 1.00 85.88 181 LEU A C 1
ATOM 1394 O O . LEU A 1 181 ? 1.534 14.970 6.513 1.00 85.88 181 LEU A O 1
ATOM 1398 N N . ASP A 1 182 ? -0.197 13.833 5.607 1.00 86.44 182 ASP A N 1
ATOM 1399 C CA . ASP A 1 182 ? -1.262 14.324 6.474 1.00 86.44 182 ASP A CA 1
ATOM 1400 C C . ASP A 1 182 ? -1.421 13.413 7.698 1.00 86.44 182 ASP A C 1
ATOM 1402 O O . ASP A 1 182 ? -0.773 12.367 7.800 1.00 86.44 182 ASP A O 1
ATOM 1406 N N . ASP A 1 183 ? -2.261 13.832 8.640 1.00 84.31 183 ASP A N 1
ATOM 1407 C CA . ASP A 1 183 ? -2.440 13.140 9.918 1.00 84.31 183 ASP A CA 1
ATOM 1408 C C . ASP A 1 183 ? -2.928 11.699 9.714 1.00 84.31 183 ASP A C 1
ATOM 1410 O O . ASP A 1 183 ? -2.380 10.772 10.306 1.00 84.31 183 ASP A O 1
ATOM 1414 N N . THR A 1 184 ? -3.845 11.481 8.765 1.00 86.44 184 THR A N 1
ATOM 1415 C CA . THR A 1 184 ? -4.292 10.141 8.368 1.00 86.44 184 THR A CA 1
ATOM 1416 C C . THR A 1 184 ? -3.131 9.263 7.911 1.00 86.44 184 THR A C 1
ATOM 1418 O O . THR A 1 184 ? -2.976 8.140 8.387 1.00 86.44 184 THR A O 1
ATOM 1421 N N . THR A 1 185 ? -2.283 9.753 7.004 1.00 89.81 185 THR A N 1
ATOM 1422 C CA . THR A 1 185 ? -1.152 8.964 6.503 1.00 89.81 185 THR A CA 1
ATOM 1423 C C . THR A 1 185 ? -0.129 8.689 7.607 1.00 89.81 185 THR A C 1
ATOM 1425 O O . THR A 1 185 ? 0.449 7.600 7.656 1.00 89.81 185 THR A O 1
ATOM 1428 N N . LEU A 1 186 ? 0.085 9.639 8.522 1.00 89.75 186 LEU A N 1
ATOM 1429 C CA . LEU A 1 186 ? 0.970 9.459 9.674 1.00 89.75 186 LEU A CA 1
ATOM 1430 C C . LEU A 1 186 ? 0.449 8.388 10.642 1.00 89.75 186 LEU A C 1
ATOM 1432 O O . LEU A 1 186 ? 1.239 7.545 11.076 1.00 89.75 186 LEU A O 1
ATOM 1436 N N . ASP A 1 187 ? -0.855 8.357 10.910 1.00 89.25 187 ASP A N 1
ATOM 1437 C CA . ASP A 1 187 ? -1.493 7.318 11.724 1.00 89.25 187 ASP A CA 1
ATOM 1438 C C . ASP A 1 187 ? -1.338 5.934 11.086 1.00 89.25 187 ASP A C 1
ATOM 1440 O O . ASP A 1 187 ? -0.931 4.971 11.748 1.00 89.25 187 ASP A O 1
ATOM 1444 N N . VAL A 1 188 ? -1.566 5.838 9.772 1.00 92.94 188 VAL A N 1
ATOM 1445 C CA . VAL A 1 188 ? -1.348 4.596 9.018 1.00 92.94 188 VAL A CA 1
ATOM 1446 C C . VAL A 1 188 ? 0.105 4.133 9.137 1.00 92.94 188 VAL A C 1
ATOM 1448 O O . VAL A 1 188 ? 0.355 2.962 9.429 1.00 92.94 188 VAL A O 1
ATOM 1451 N N . ILE A 1 189 ? 1.075 5.034 8.954 1.00 92.69 189 ILE A N 1
ATOM 1452 C CA . ILE A 1 189 ? 2.506 4.724 9.086 1.00 92.69 189 ILE A CA 1
ATOM 1453 C C . ILE A 1 189 ? 2.844 4.258 10.510 1.00 92.69 189 ILE A C 1
ATOM 1455 O O . ILE A 1 189 ? 3.630 3.321 10.679 1.00 92.69 189 ILE A O 1
ATOM 1459 N N . GLY A 1 190 ? 2.258 4.886 11.533 1.00 90.75 190 GLY A N 1
ATOM 1460 C CA . GLY A 1 190 ? 2.459 4.522 12.935 1.00 90.75 190 GLY A CA 1
ATOM 1461 C C . GLY A 1 190 ? 1.953 3.114 13.262 1.00 90.75 190 GLY A C 1
ATOM 1462 O O . GLY A 1 190 ? 2.635 2.350 13.956 1.00 90.75 190 GLY A O 1
ATOM 1463 N N . LEU A 1 191 ? 0.788 2.749 12.721 1.00 92.62 191 LEU A N 1
ATOM 1464 C CA . LEU A 1 191 ? 0.139 1.456 12.949 1.00 92.62 191 LEU A CA 1
ATOM 1465 C C . LEU A 1 191 ? 0.687 0.327 12.072 1.00 92.62 191 LEU A C 1
ATOM 1467 O O . LEU A 1 191 ? 0.605 -0.839 12.476 1.00 92.62 191 LEU A O 1
ATOM 1471 N N . ALA A 1 192 ? 1.248 0.651 10.905 1.00 95.31 192 ALA A N 1
ATOM 1472 C CA . ALA A 1 192 ? 1.752 -0.326 9.951 1.00 95.31 192 ALA A CA 1
ATOM 1473 C C . ALA A 1 192 ? 2.845 -1.223 10.557 1.00 95.31 192 ALA A C 1
ATOM 1475 O O . ALA A 1 192 ? 3.802 -0.777 11.208 1.00 95.31 192 ALA A O 1
ATOM 1476 N N . ASP A 1 193 ? 2.718 -2.524 10.303 1.00 95.31 193 ASP A N 1
ATOM 1477 C CA . ASP A 1 193 ? 3.757 -3.507 10.599 1.00 95.31 193 ASP A CA 1
ATOM 1478 C C . ASP A 1 193 ? 4.875 -3.425 9.561 1.00 95.31 193 ASP A C 1
ATOM 1480 O O . ASP A 1 193 ? 6.052 -3.503 9.913 1.00 95.31 193 ASP A O 1
ATOM 1484 N N . VAL A 1 194 ? 4.500 -3.213 8.296 1.00 96.62 194 VAL A N 1
ATOM 1485 C CA . VAL A 1 194 ? 5.420 -2.985 7.180 1.00 96.62 194 VAL A CA 1
ATOM 1486 C C . VAL A 1 194 ? 4.902 -1.832 6.325 1.00 96.62 194 VAL A C 1
ATOM 1488 O O . VAL A 1 194 ? 3.730 -1.808 5.948 1.00 96.62 194 VAL A O 1
ATOM 1491 N N . LEU A 1 195 ? 5.792 -0.894 6.009 1.00 97.50 195 LEU A N 1
ATOM 1492 C CA . LEU A 1 195 ? 5.570 0.197 5.067 1.00 97.50 195 LEU A CA 1
ATOM 1493 C C . LEU A 1 195 ? 6.329 -0.108 3.772 1.00 97.50 195 LEU A C 1
ATOM 1495 O O . LEU A 1 195 ? 7.552 0.031 3.713 1.00 97.50 195 LEU A O 1
ATOM 1499 N N . PHE A 1 196 ? 5.609 -0.507 2.731 1.00 98.31 196 PHE A N 1
ATOM 1500 C CA . PHE A 1 196 ? 6.148 -0.722 1.396 1.00 98.31 196 PHE A CA 1
ATOM 1501 C C . PHE A 1 196 ? 6.254 0.604 0.647 1.00 98.31 196 PHE A C 1
ATOM 1503 O O . PHE A 1 196 ? 5.262 1.144 0.161 1.00 98.31 196 PHE A O 1
ATOM 1510 N N . VAL A 1 197 ? 7.475 1.120 0.518 1.00 97.81 197 VAL A N 1
ATOM 1511 C CA . VAL A 1 197 ? 7.756 2.308 -0.291 1.00 97.81 197 VAL A CA 1
ATOM 1512 C C . VAL A 1 197 ? 7.938 1.871 -1.741 1.00 97.81 197 VAL A C 1
ATOM 1514 O O . VAL A 1 197 ? 8.977 1.321 -2.121 1.00 97.81 197 VAL A O 1
ATOM 1517 N N . VAL A 1 198 ? 6.911 2.109 -2.553 1.00 98.12 198 VAL A N 1
ATOM 1518 C CA . VAL A 1 198 ? 6.885 1.738 -3.970 1.00 98.12 198 VAL A CA 1
ATOM 1519 C C . VAL A 1 198 ? 7.614 2.792 -4.794 1.00 98.12 198 VAL A C 1
ATOM 1521 O O . VAL A 1 198 ? 7.343 3.992 -4.691 1.00 98.12 198 VAL A O 1
ATOM 1524 N N . MET A 1 199 ? 8.539 2.341 -5.639 1.00 96.81 199 MET A N 1
ATOM 1525 C CA . MET A 1 199 ? 9.403 3.209 -6.435 1.00 96.81 199 MET A CA 1
ATOM 1526 C C . MET A 1 199 ? 9.650 2.673 -7.845 1.00 96.81 199 MET A C 1
ATOM 1528 O O . MET A 1 199 ? 9.543 1.478 -8.104 1.00 96.81 199 MET A O 1
ATOM 1532 N N . THR A 1 200 ? 10.047 3.565 -8.750 1.00 95.88 200 THR A N 1
ATOM 1533 C CA . THR A 1 200 ? 10.603 3.247 -10.072 1.00 95.88 200 THR A CA 1
ATOM 1534 C C . THR A 1 200 ? 12.066 3.684 -10.152 1.00 95.88 200 THR A C 1
ATOM 1536 O O . THR A 1 200 ? 12.516 4.556 -9.405 1.00 95.88 200 THR A O 1
ATOM 1539 N N . ALA A 1 201 ? 12.838 3.079 -11.056 1.00 93.81 201 ALA A N 1
ATOM 1540 C CA . ALA A 1 201 ? 14.257 3.388 -11.234 1.00 93.81 201 ALA A CA 1
ATOM 1541 C C . ALA A 1 201 ? 14.475 4.637 -12.109 1.00 93.81 201 ALA A C 1
ATOM 1543 O O . ALA A 1 201 ? 15.110 4.567 -13.154 1.00 93.81 201 ALA A O 1
ATOM 1544 N N . ASP A 1 202 ? 13.949 5.789 -11.701 1.00 93.25 202 ASP A N 1
ATOM 1545 C CA . ASP A 1 202 ? 14.194 7.078 -12.358 1.00 93.25 202 ASP A CA 1
ATOM 1546 C C . ASP A 1 202 ? 14.688 8.130 -11.360 1.00 93.25 202 ASP A C 1
ATOM 1548 O O . ASP A 1 202 ? 14.408 8.060 -10.163 1.00 93.25 202 ASP A O 1
ATOM 1552 N N . LEU A 1 203 ? 15.428 9.127 -11.853 1.00 92.19 203 LEU A N 1
ATOM 1553 C CA . LEU A 1 203 ? 16.114 10.106 -11.005 1.00 92.19 203 LEU A CA 1
ATOM 1554 C C . LEU A 1 203 ? 15.156 10.856 -10.067 1.00 92.19 203 LEU A C 1
ATOM 1556 O O . LEU A 1 203 ? 15.476 11.081 -8.898 1.00 92.19 203 LEU A O 1
ATOM 1560 N N . SER A 1 204 ? 13.974 11.224 -10.568 1.00 93.88 204 SER A N 1
ATOM 1561 C CA . SER A 1 204 ? 12.987 11.962 -9.779 1.00 93.88 204 SER A CA 1
ATOM 1562 C C . SER A 1 204 ? 12.392 11.104 -8.663 1.00 93.88 204 SER A C 1
ATOM 1564 O O . SER A 1 204 ? 12.267 11.576 -7.534 1.00 93.88 204 SER A O 1
ATOM 1566 N N . CYS A 1 205 ? 12.100 9.830 -8.943 1.00 95.19 205 CYS A N 1
ATOM 1567 C CA . CYS A 1 205 ? 11.628 8.895 -7.931 1.00 95.19 205 CYS A CA 1
ATOM 1568 C C . CYS A 1 205 ? 12.719 8.601 -6.892 1.00 95.19 205 CYS A C 1
ATOM 1570 O O . CYS A 1 205 ? 12.435 8.630 -5.700 1.00 95.19 205 CYS A O 1
ATOM 1572 N N . LEU A 1 206 ? 13.977 8.405 -7.305 1.00 96.00 206 LEU A N 1
ATOM 1573 C CA . LEU A 1 206 ? 15.094 8.161 -6.382 1.00 96.00 206 LEU A CA 1
ATOM 1574 C C . LEU A 1 206 ? 15.339 9.334 -5.427 1.00 96.00 206 LEU A C 1
ATOM 1576 O O . LEU A 1 206 ? 15.573 9.116 -4.238 1.00 96.00 206 LEU A O 1
ATOM 1580 N N . LYS A 1 207 ? 15.248 10.577 -5.920 1.00 95.81 207 LYS A N 1
ATOM 1581 C CA . LYS A 1 207 ? 15.296 11.776 -5.068 1.00 95.81 207 LYS A CA 1
ATOM 1582 C C . LYS A 1 207 ? 14.195 11.726 -4.002 1.00 95.81 207 LYS A C 1
ATOM 1584 O O . LYS A 1 207 ? 14.485 11.948 -2.830 1.00 95.81 207 LYS A O 1
ATOM 1589 N N . ASN A 1 208 ? 12.958 11.427 -4.400 1.00 95.38 208 ASN A N 1
ATOM 1590 C CA . ASN A 1 208 ? 11.833 11.375 -3.469 1.00 95.38 208 ASN A CA 1
ATOM 1591 C C . ASN A 1 208 ? 11.970 10.238 -2.453 1.00 95.38 208 ASN A C 1
ATOM 1593 O O . ASN A 1 208 ? 11.718 10.460 -1.278 1.00 95.38 208 ASN A O 1
ATOM 1597 N N . VAL A 1 209 ? 12.425 9.051 -2.868 1.00 96.56 209 VAL A N 1
ATOM 1598 C CA . VAL A 1 209 ? 12.662 7.927 -1.945 1.00 96.56 209 VAL A CA 1
ATOM 1599 C C . VAL A 1 209 ? 13.672 8.311 -0.865 1.00 96.56 209 VAL A C 1
ATOM 1601 O O . VAL A 1 209 ? 13.444 8.003 0.299 1.00 96.56 209 VAL A O 1
ATOM 1604 N N . ARG A 1 210 ? 14.756 9.027 -1.203 1.00 95.62 210 ARG A N 1
ATOM 1605 C CA . ARG A 1 210 ? 15.698 9.526 -0.183 1.00 95.62 210 ARG A CA 1
ATOM 1606 C C . ARG A 1 210 ? 15.006 10.427 0.838 1.00 95.62 210 ARG A C 1
ATOM 1608 O O . ARG A 1 210 ? 15.186 10.215 2.031 1.00 95.62 210 ARG A O 1
ATOM 1615 N N . LEU A 1 211 ? 14.185 11.370 0.370 1.00 94.25 211 LEU A N 1
ATOM 1616 C CA . LEU A 1 211 ? 13.425 12.256 1.252 1.00 94.25 211 LEU A CA 1
ATOM 1617 C C . LEU A 1 211 ? 12.474 11.459 2.153 1.00 94.25 211 LEU A C 1
ATOM 1619 O O . LEU A 1 211 ? 12.458 11.676 3.356 1.00 94.25 211 LEU A O 1
ATOM 1623 N N . VAL A 1 212 ? 11.752 10.483 1.596 1.00 94.00 212 VAL A N 1
ATOM 1624 C CA . VAL A 1 212 ? 10.864 9.595 2.361 1.00 94.00 212 VAL A CA 1
ATOM 1625 C C . VAL A 1 212 ? 11.646 8.851 3.443 1.00 94.00 212 VAL A C 1
ATOM 1627 O O . VAL A 1 212 ? 11.232 8.857 4.595 1.00 94.00 212 VAL A O 1
ATOM 1630 N N . LEU A 1 213 ? 12.796 8.254 3.116 1.00 94.56 213 LEU A N 1
ATOM 1631 C CA . LEU A 1 213 ? 13.627 7.535 4.090 1.00 94.56 213 LEU A CA 1
ATOM 1632 C C . LEU A 1 213 ? 14.130 8.448 5.219 1.00 94.56 213 LEU A C 1
ATOM 1634 O O . LEU A 1 213 ? 14.122 8.049 6.385 1.00 94.56 213 LEU A O 1
ATOM 1638 N N . GLU A 1 214 ? 14.545 9.672 4.886 1.00 93.94 214 GLU A N 1
ATOM 1639 C CA . GLU A 1 214 ? 14.947 10.688 5.863 1.00 93.94 214 GLU A CA 1
ATOM 1640 C C . GLU A 1 214 ? 13.775 11.100 6.759 1.00 93.94 214 GLU A C 1
ATOM 1642 O O . GLU A 1 214 ? 13.927 11.147 7.980 1.00 93.94 214 GLU A O 1
ATOM 1647 N N . THR A 1 215 ? 12.593 11.317 6.181 1.00 92.38 215 THR A N 1
ATOM 1648 C CA . THR A 1 215 ? 11.380 11.648 6.931 1.00 92.38 215 THR A CA 1
ATOM 1649 C C . THR A 1 215 ? 10.951 10.505 7.848 1.00 92.38 215 THR A C 1
ATOM 1651 O O . THR A 1 215 ? 10.722 10.740 9.029 1.00 92.38 215 THR A O 1
ATOM 1654 N N . MET A 1 216 ? 10.934 9.254 7.375 1.00 93.44 216 MET A N 1
ATOM 1655 C CA . MET A 1 216 ? 10.614 8.093 8.220 1.00 93.44 216 MET A CA 1
ATOM 1656 C C . MET A 1 216 ? 11.585 7.968 9.398 1.00 93.44 216 MET A C 1
ATOM 1658 O O . MET A 1 216 ? 11.174 7.677 10.521 1.00 93.44 216 MET A O 1
ATOM 1662 N N . LYS A 1 217 ? 12.873 8.259 9.173 1.00 91.38 217 LYS A N 1
ATOM 1663 C CA . LYS A 1 217 ? 13.873 8.309 10.244 1.00 91.38 217 LYS A CA 1
ATOM 1664 C C . LYS A 1 217 ? 13.572 9.417 11.261 1.00 91.38 217 LYS A C 1
ATOM 1666 O O . LYS A 1 217 ? 13.704 9.176 12.457 1.00 91.38 217 LYS A O 1
ATOM 1671 N N . GLN A 1 218 ? 13.175 10.606 10.807 1.00 90.31 218 GLN A N 1
ATOM 1672 C CA . GLN A 1 218 ? 12.803 11.728 11.682 1.00 90.31 218 GLN A CA 1
ATOM 1673 C C . GLN A 1 218 ? 11.536 11.441 12.499 1.00 90.31 218 GLN A C 1
ATOM 1675 O O . GLN A 1 218 ? 11.474 11.813 13.666 1.00 90.31 218 GLN A O 1
ATOM 1680 N N . LEU A 1 219 ? 10.572 10.725 11.917 1.00 87.12 219 LEU A N 1
ATOM 1681 C CA . LEU A 1 219 ? 9.347 10.272 12.585 1.00 87.12 219 LEU A CA 1
ATOM 1682 C C . LEU A 1 219 ? 9.581 9.105 13.564 1.00 87.12 219 LEU A C 1
ATOM 1684 O O . LEU A 1 219 ? 8.654 8.660 14.233 1.00 87.12 219 LEU A O 1
ATOM 1688 N N . GLY A 1 220 ? 10.809 8.581 13.659 1.00 88.00 220 GLY A N 1
ATOM 1689 C CA . GLY A 1 220 ? 11.137 7.460 14.541 1.00 88.00 220 GLY A CA 1
ATOM 1690 C C . GLY A 1 220 ? 10.615 6.105 14.053 1.00 88.00 220 GLY A C 1
ATOM 1691 O O . GLY A 1 220 ? 10.573 5.150 14.831 1.00 88.00 220 GLY A O 1
ATOM 1692 N N . VAL A 1 221 ? 10.240 5.993 12.775 1.00 90.31 221 VAL A N 1
ATOM 1693 C CA . VAL A 1 221 ? 9.841 4.721 12.165 1.00 90.31 221 VAL A CA 1
ATOM 1694 C C . VAL A 1 221 ? 11.077 3.830 12.041 1.00 90.31 221 VAL A C 1
ATOM 1696 O O . VAL A 1 221 ? 12.104 4.229 11.479 1.00 90.31 221 VAL A O 1
ATOM 1699 N N . SER A 1 222 ? 10.985 2.605 12.569 1.00 90.12 222 SER A N 1
ATOM 1700 C CA . SER A 1 222 ? 12.073 1.629 12.460 1.00 90.12 222 SER A CA 1
ATOM 1701 C C . SER A 1 222 ? 12.408 1.369 10.992 1.00 90.12 222 SER A C 1
ATOM 1703 O O . SER A 1 222 ? 11.525 1.095 10.180 1.00 90.12 222 SER A O 1
ATOM 1705 N N . GLN A 1 223 ? 13.697 1.410 10.655 1.00 87.69 223 GLN A N 1
ATOM 1706 C CA . GLN A 1 223 ? 14.167 1.176 9.287 1.00 87.69 223 GLN A CA 1
ATOM 1707 C C . GLN A 1 223 ? 13.830 -0.235 8.787 1.00 87.69 223 GLN A C 1
ATOM 1709 O O . GLN A 1 223 ? 13.660 -0.425 7.589 1.00 87.69 223 GLN A O 1
ATOM 1714 N N . GLU A 1 224 ? 13.675 -1.199 9.696 1.00 89.19 224 GLU A N 1
ATOM 1715 C CA . GLU A 1 224 ? 13.269 -2.572 9.374 1.00 89.19 224 GLU A CA 1
ATOM 1716 C C . GLU A 1 224 ? 11.811 -2.658 8.901 1.00 89.19 224 GLU A C 1
ATOM 1718 O O . GLU A 1 224 ? 11.475 -3.538 8.110 1.00 89.19 224 GLU A O 1
ATOM 1723 N N . LYS A 1 225 ? 10.950 -1.730 9.348 1.00 93.25 225 LYS A N 1
ATOM 1724 C CA . LYS A 1 225 ? 9.552 -1.653 8.902 1.00 93.25 225 LYS A CA 1
ATOM 1725 C C . LYS A 1 225 ? 9.423 -1.083 7.493 1.00 93.25 225 LYS A C 1
ATOM 1727 O O . LYS A 1 225 ? 8.459 -1.388 6.801 1.00 93.25 225 LYS A O 1
ATOM 1732 N N . VAL A 1 226 ? 10.348 -0.223 7.076 1.00 96.38 226 VAL A N 1
ATOM 1733 C CA . VAL A 1 226 ? 10.271 0.467 5.784 1.00 96.38 226 VAL A CA 1
ATOM 1734 C C . VAL A 1 226 ? 10.906 -0.419 4.725 1.00 96.38 226 VAL A C 1
ATOM 1736 O O . VAL A 1 226 ? 12.125 -0.480 4.676 1.00 96.38 226 VAL A O 1
ATOM 1739 N N . GLN A 1 227 ? 10.143 -1.069 3.850 1.00 97.69 227 GLN A N 1
ATOM 1740 C CA . GLN A 1 227 ? 10.672 -1.953 2.802 1.00 97.69 227 GLN A CA 1
ATOM 1741 C C . GLN A 1 227 ? 10.543 -1.307 1.414 1.00 97.69 227 GLN A C 1
ATOM 1743 O O . GLN A 1 227 ? 9.478 -0.827 1.034 1.00 97.69 227 GLN A O 1
ATOM 1748 N N . LEU A 1 228 ? 11.633 -1.263 0.647 1.00 98.00 228 LEU A N 1
ATOM 1749 C CA . LEU A 1 228 ? 11.671 -0.687 -0.697 1.00 98.00 228 LEU A CA 1
ATOM 1750 C C . LEU A 1 228 ? 11.199 -1.706 -1.738 1.00 98.00 228 LEU A C 1
ATOM 1752 O O . LEU A 1 228 ? 11.783 -2.783 -1.874 1.00 98.00 228 LEU A O 1
ATOM 1756 N N . VAL A 1 229 ? 10.193 -1.330 -2.529 1.00 98.12 229 VAL A N 1
ATOM 1757 C CA . VAL A 1 229 ? 9.674 -2.146 -3.633 1.00 98.12 229 VAL A CA 1
ATOM 1758 C C . VAL A 1 229 ? 9.958 -1.440 -4.954 1.00 98.12 229 VAL A C 1
ATOM 1760 O O . VAL A 1 229 ? 9.314 -0.447 -5.297 1.00 98.12 229 VAL A O 1
ATOM 1763 N N . LEU A 1 230 ? 10.921 -1.958 -5.719 1.00 97.31 230 LEU A N 1
ATOM 176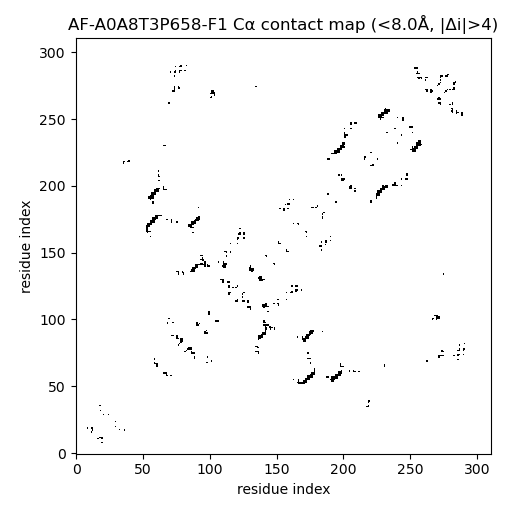4 C CA . LEU A 1 230 ? 11.186 -1.482 -7.073 1.00 97.31 230 LEU A CA 1
ATOM 1765 C C . LEU A 1 230 ? 10.168 -2.087 -8.039 1.00 97.31 230 LEU A C 1
ATOM 1767 O O . LEU A 1 230 ? 10.296 -3.235 -8.471 1.00 97.31 230 LEU A O 1
ATOM 1771 N N . ASN A 1 231 ? 9.177 -1.287 -8.410 1.00 96.50 231 ASN A N 1
ATOM 1772 C CA . ASN A 1 231 ? 8.255 -1.620 -9.478 1.00 96.50 231 ASN A CA 1
ATOM 1773 C C . ASN A 1 231 ? 8.902 -1.377 -10.848 1.00 96.50 231 ASN A C 1
ATOM 1775 O O . ASN A 1 231 ? 9.764 -0.507 -11.011 1.00 96.50 231 ASN A O 1
ATOM 1779 N N . ARG A 1 232 ? 8.440 -2.124 -11.854 1.00 93.69 232 ARG A N 1
ATOM 1780 C CA . ARG A 1 232 ? 8.933 -2.068 -13.234 1.00 93.69 232 ARG A CA 1
ATOM 1781 C C . ARG A 1 232 ? 10.451 -2.284 -13.313 1.00 93.69 232 ARG A C 1
ATOM 1783 O O . ARG A 1 232 ? 11.146 -1.577 -14.036 1.00 93.69 232 ARG A O 1
ATOM 1790 N N . SER A 1 233 ? 10.968 -3.258 -12.565 1.00 89.12 233 SER A N 1
ATOM 1791 C CA . SER A 1 233 ? 12.408 -3.443 -12.319 1.00 89.12 233 SER A CA 1
ATOM 1792 C C . SER A 1 233 ? 13.264 -3.669 -13.572 1.00 89.12 233 SER A C 1
ATOM 1794 O O . SER A 1 233 ? 14.434 -3.296 -13.592 1.00 89.12 233 SER A O 1
ATOM 1796 N N . ASN A 1 234 ? 12.688 -4.248 -14.626 1.00 87.25 234 ASN A N 1
ATOM 1797 C CA . ASN A 1 234 ? 13.328 -4.464 -15.928 1.00 87.25 234 ASN A CA 1
ATOM 1798 C C . ASN A 1 234 ? 12.912 -3.425 -16.990 1.00 87.25 234 ASN A C 1
ATOM 1800 O O . ASN A 1 234 ? 13.183 -3.625 -18.174 1.00 87.25 234 ASN A O 1
ATOM 1804 N N . ALA A 1 235 ? 12.232 -2.339 -16.609 1.00 84.69 235 ALA A N 1
ATOM 1805 C CA . ALA A 1 235 ? 11.939 -1.256 -17.538 1.00 84.69 235 ALA A CA 1
ATOM 1806 C C . ALA A 1 235 ? 13.222 -0.514 -17.928 1.00 84.69 235 ALA A C 1
ATOM 1808 O O . ALA A 1 235 ? 14.117 -0.291 -17.112 1.00 84.69 235 ALA A O 1
ATOM 1809 N N . PHE A 1 236 ? 13.291 -0.081 -19.184 1.00 82.69 236 PHE A N 1
ATOM 1810 C CA . PHE A 1 236 ? 14.391 0.745 -19.656 1.00 82.69 236 PHE A CA 1
ATOM 1811 C C . PHE A 1 236 ? 14.200 2.193 -19.186 1.00 82.69 236 PHE A C 1
ATOM 1813 O O . PHE A 1 236 ? 13.540 2.993 -19.843 1.00 82.69 236 PHE A O 1
ATOM 1820 N N . THR A 1 237 ? 14.754 2.520 -18.020 1.00 79.19 237 THR A N 1
ATOM 1821 C CA . THR A 1 237 ? 14.694 3.866 -17.417 1.00 79.19 237 THR A CA 1
ATOM 1822 C C . THR A 1 237 ? 16.038 4.601 -17.443 1.00 79.19 237 THR A C 1
ATOM 1824 O O . THR A 1 237 ? 16.131 5.742 -16.994 1.00 79.19 237 THR A O 1
ATOM 1827 N N . GLY A 1 238 ? 17.096 3.946 -17.932 1.00 80.06 238 GLY A N 1
ATOM 1828 C CA . GLY A 1 238 ? 18.472 4.455 -17.905 1.00 80.06 238 GLY A CA 1
ATOM 1829 C C . GLY A 1 238 ? 19.201 4.260 -16.569 1.00 80.06 238 GLY A C 1
ATOM 1830 O O . GLY A 1 238 ? 20.401 4.514 -16.497 1.00 80.06 238 GLY A O 1
ATOM 1831 N N . ILE A 1 239 ? 18.524 3.766 -15.525 1.00 88.69 239 ILE A N 1
ATOM 1832 C CA . ILE A 1 239 ? 19.124 3.469 -14.218 1.00 88.69 239 ILE A CA 1
ATOM 1833 C C . ILE A 1 239 ? 18.850 2.007 -13.878 1.00 88.69 239 ILE A C 1
ATOM 1835 O O . ILE A 1 239 ? 17.703 1.588 -13.769 1.00 88.69 239 ILE A O 1
ATOM 1839 N N . ASN A 1 240 ? 19.910 1.221 -13.697 1.00 92.12 240 ASN A N 1
ATOM 1840 C CA . ASN A 1 240 ? 19.772 -0.168 -13.267 1.00 92.12 240 ASN A CA 1
ATOM 1841 C C . ASN A 1 240 ? 19.636 -0.280 -11.737 1.00 92.12 240 ASN A C 1
ATOM 1843 O O . ASN A 1 240 ? 19.925 0.661 -10.996 1.00 92.12 240 ASN A O 1
ATOM 1847 N N . VAL A 1 241 ? 19.246 -1.466 -11.262 1.00 93.12 241 VAL A N 1
ATOM 1848 C CA . VAL A 1 241 ? 19.033 -1.755 -9.833 1.00 93.12 241 VAL A CA 1
ATOM 1849 C C . VAL A 1 241 ? 20.256 -1.395 -8.983 1.00 93.12 241 VAL A C 1
ATOM 1851 O O . VAL A 1 241 ? 20.118 -0.713 -7.975 1.00 93.12 241 VAL A O 1
ATOM 1854 N N . LYS A 1 242 ? 21.471 -1.768 -9.410 1.00 93.69 242 LYS A N 1
ATOM 1855 C CA . LYS A 1 242 ? 22.706 -1.481 -8.655 1.00 93.69 242 LYS A CA 1
ATOM 1856 C C . LYS A 1 242 ? 22.971 0.020 -8.522 1.00 93.69 242 LYS A C 1
ATOM 1858 O O . LYS A 1 242 ? 23.385 0.479 -7.461 1.00 93.69 242 LYS A O 1
ATOM 1863 N N . ALA A 1 243 ? 22.735 0.785 -9.585 1.00 93.12 243 ALA A N 1
ATOM 1864 C CA . ALA A 1 243 ? 22.878 2.236 -9.570 1.00 93.12 243 ALA A CA 1
ATOM 1865 C C . ALA A 1 243 ? 21.817 2.895 -8.675 1.00 93.12 243 ALA A C 1
ATOM 1867 O O . ALA A 1 243 ? 22.145 3.815 -7.927 1.00 93.12 243 ALA A O 1
ATOM 1868 N N . ALA A 1 244 ? 20.577 2.392 -8.693 1.00 94.81 244 ALA A N 1
ATOM 1869 C CA . ALA A 1 244 ? 19.520 2.831 -7.785 1.00 94.81 244 ALA A CA 1
ATOM 1870 C C . ALA A 1 244 ? 19.888 2.561 -6.313 1.00 94.81 244 ALA A C 1
ATOM 1872 O O . ALA A 1 244 ? 19.840 3.480 -5.500 1.00 94.81 244 ALA A O 1
ATOM 1873 N N . GLU A 1 245 ? 20.342 1.351 -5.975 1.00 96.19 245 GLU A N 1
ATOM 1874 C CA . GLU A 1 245 ? 20.802 1.009 -4.619 1.00 96.19 245 GLU A CA 1
ATOM 1875 C C . GLU A 1 245 ? 21.995 1.865 -4.176 1.00 96.19 245 GLU A C 1
ATOM 1877 O O . GLU A 1 245 ? 22.029 2.361 -3.049 1.00 96.19 245 GLU A O 1
ATOM 1882 N N . GLY A 1 246 ? 22.961 2.095 -5.073 1.00 95.31 246 GLY A N 1
ATOM 1883 C CA . GLY A 1 246 ? 24.105 2.972 -4.818 1.00 95.31 246 GLY A CA 1
ATOM 1884 C C . GLY A 1 246 ? 23.683 4.419 -4.565 1.00 95.31 246 GLY A C 1
ATOM 1885 O O . GLY A 1 246 ? 24.193 5.067 -3.648 1.00 95.31 246 GLY A O 1
ATOM 1886 N N . ALA A 1 247 ? 22.698 4.916 -5.317 1.00 93.06 247 ALA A N 1
ATOM 1887 C CA . ALA A 1 247 ? 22.111 6.224 -5.079 1.00 93.06 247 ALA A CA 1
ATOM 1888 C C . ALA A 1 247 ? 21.400 6.273 -3.716 1.00 93.06 247 ALA A C 1
ATOM 1890 O O . ALA A 1 247 ? 21.590 7.227 -2.965 1.00 93.06 247 ALA A O 1
ATOM 1891 N N . LEU A 1 248 ? 20.611 5.268 -3.354 1.00 95.12 248 LEU A N 1
ATOM 1892 C CA . LEU A 1 248 ? 19.889 5.255 -2.079 1.00 95.12 248 LEU A CA 1
ATOM 1893 C C . LEU A 1 248 ? 20.780 4.917 -0.876 1.00 95.12 248 LEU A C 1
ATOM 1895 O O . LEU A 1 248 ? 20.361 5.127 0.258 1.00 95.12 248 LEU A O 1
ATOM 1899 N N . ARG A 1 249 ? 21.999 4.407 -1.113 1.00 93.94 249 ARG A N 1
ATOM 1900 C CA . ARG A 1 249 ? 22.874 3.800 -0.092 1.00 93.94 249 ARG A CA 1
ATOM 1901 C C . ARG A 1 249 ? 22.139 2.735 0.725 1.00 93.94 249 ARG A C 1
ATOM 1903 O O . ARG A 1 249 ? 22.377 2.568 1.918 1.00 93.94 249 ARG A O 1
ATOM 1910 N N . ARG A 1 250 ? 21.221 2.032 0.064 1.00 93.19 250 ARG A N 1
ATOM 1911 C CA . ARG A 1 250 ? 20.322 1.054 0.662 1.00 93.19 250 ARG A CA 1
ATOM 1912 C C . ARG A 1 250 ? 19.958 0.002 -0.379 1.00 93.19 250 ARG A C 1
ATOM 1914 O O . ARG A 1 250 ? 19.810 0.326 -1.555 1.00 93.19 250 ARG A O 1
ATOM 1921 N N . ARG A 1 251 ? 19.831 -1.251 0.062 1.00 95.75 251 ARG A N 1
ATOM 1922 C CA . ARG A 1 251 ? 19.343 -2.347 -0.780 1.00 95.75 251 ARG A CA 1
ATOM 1923 C C . ARG A 1 251 ? 17.858 -2.188 -1.079 1.00 95.75 251 ARG A C 1
ATOM 1925 O O . ARG A 1 251 ? 17.108 -1.687 -0.246 1.00 95.75 251 ARG A O 1
ATOM 1932 N N . ILE A 1 252 ? 17.464 -2.621 -2.267 1.00 96.88 252 ILE A N 1
ATOM 1933 C CA . ILE A 1 252 ? 16.061 -2.758 -2.642 1.00 96.88 252 ILE A CA 1
ATOM 1934 C C . ILE A 1 252 ? 15.586 -4.117 -2.130 1.00 96.88 252 ILE A C 1
ATOM 1936 O O . ILE A 1 252 ? 16.188 -5.139 -2.454 1.00 96.88 252 ILE A O 1
ATOM 1940 N N . ASP A 1 253 ? 14.520 -4.120 -1.332 1.00 97.06 253 ASP A N 1
ATOM 1941 C CA . ASP A 1 253 ? 14.041 -5.322 -0.648 1.00 97.06 253 ASP A CA 1
ATOM 1942 C C . ASP A 1 253 ? 13.288 -6.253 -1.612 1.00 97.06 253 ASP A C 1
ATOM 1944 O O . ASP A 1 253 ? 13.501 -7.466 -1.602 1.00 97.06 253 ASP A O 1
ATOM 1948 N N . TYR A 1 254 ? 12.465 -5.686 -2.504 1.00 97.38 254 TYR A N 1
ATOM 1949 C CA . TYR A 1 254 ? 11.699 -6.452 -3.492 1.00 97.38 254 TYR A CA 1
ATOM 1950 C C . TYR A 1 254 ? 11.685 -5.798 -4.865 1.00 97.38 254 TYR A C 1
ATOM 1952 O O . TYR A 1 254 ? 11.800 -4.581 -5.011 1.00 97.38 254 TYR A O 1
ATOM 1960 N N . GLN A 1 255 ? 11.503 -6.627 -5.889 1.00 96.12 255 GLN A N 1
ATOM 1961 C CA . GLN A 1 255 ? 11.448 -6.200 -7.280 1.00 96.12 255 GLN A CA 1
ATOM 1962 C C . GLN A 1 255 ? 10.233 -6.819 -7.963 1.00 96.12 255 GLN A C 1
ATOM 1964 O O . GLN A 1 255 ? 10.030 -8.029 -7.889 1.00 96.12 255 GLN A O 1
ATOM 1969 N N . VAL A 1 256 ? 9.465 -5.996 -8.671 1.00 96.19 256 VAL A N 1
ATOM 1970 C CA . VAL A 1 256 ? 8.334 -6.437 -9.492 1.00 96.19 256 VAL A CA 1
ATOM 1971 C C . VAL A 1 256 ? 8.622 -6.088 -10.948 1.00 96.19 256 VAL A C 1
ATOM 1973 O O . VAL A 1 256 ? 8.996 -4.957 -11.267 1.00 96.19 256 VAL A O 1
ATOM 1976 N N . VAL A 1 257 ? 8.484 -7.075 -11.834 1.00 94.56 257 VAL A N 1
ATOM 1977 C CA . VAL A 1 257 ? 8.798 -6.929 -13.261 1.00 94.56 257 VAL A CA 1
ATOM 1978 C C . VAL A 1 257 ? 7.857 -5.942 -13.954 1.00 94.56 257 VAL A C 1
ATOM 1980 O O . VAL A 1 257 ? 6.720 -5.733 -13.546 1.00 94.56 257 VAL A O 1
ATOM 1983 N N . ASN A 1 258 ? 8.323 -5.337 -15.039 1.00 93.50 258 ASN A N 1
ATOM 1984 C CA . ASN A 1 258 ? 7.520 -4.497 -15.911 1.00 93.50 258 ASN A CA 1
ATOM 1985 C C . ASN A 1 258 ? 6.771 -5.357 -16.935 1.00 93.50 258 ASN A C 1
ATOM 1987 O O . ASN A 1 258 ? 7.367 -5.855 -17.889 1.00 93.50 258 ASN A O 1
ATOM 1991 N N . ASP A 1 259 ? 5.454 -5.448 -16.781 1.00 92.94 259 ASP A N 1
ATOM 1992 C CA . ASP A 1 259 ? 4.539 -5.878 -17.840 1.00 92.94 259 ASP A CA 1
ATOM 1993 C C . ASP A 1 259 ? 3.441 -4.824 -18.006 1.00 92.94 259 ASP A C 1
ATOM 1995 O O . ASP A 1 259 ? 2.320 -4.939 -17.505 1.00 92.94 259 ASP A O 1
ATOM 1999 N N . TYR A 1 260 ? 3.807 -3.736 -18.681 1.00 89.69 260 TYR A N 1
ATOM 2000 C CA . TYR A 1 260 ? 2.937 -2.575 -18.838 1.00 89.69 260 TYR A CA 1
ATOM 2001 C C . TYR A 1 260 ? 1.637 -2.908 -19.584 1.00 89.69 260 TYR A C 1
ATOM 2003 O O . TYR A 1 260 ? 0.580 -2.388 -19.235 1.00 89.69 260 TYR A O 1
ATOM 2011 N N . ARG A 1 261 ? 1.692 -3.806 -20.580 1.00 91.00 261 ARG A N 1
ATOM 2012 C CA . ARG A 1 261 ? 0.508 -4.200 -21.357 1.00 91.00 261 ARG A CA 1
ATOM 2013 C C . ARG A 1 261 ? -0.497 -4.940 -20.486 1.00 91.00 261 ARG A C 1
ATOM 2015 O O . ARG A 1 261 ? -1.675 -4.594 -20.515 1.00 91.00 261 ARG A O 1
ATOM 2022 N N . THR A 1 262 ? -0.043 -5.911 -19.694 1.00 90.81 262 THR A N 1
ATOM 2023 C CA . THR A 1 262 ? -0.921 -6.632 -18.765 1.00 90.81 262 THR A CA 1
ATOM 2024 C C . THR A 1 262 ? -1.483 -5.696 -17.698 1.00 90.81 262 THR A C 1
ATOM 2026 O O . THR A 1 262 ? -2.683 -5.737 -17.443 1.00 90.81 262 THR A O 1
ATOM 2029 N N . ALA A 1 263 ? -0.659 -4.811 -17.127 1.00 91.00 263 ALA A N 1
ATOM 2030 C CA . ALA A 1 263 ? -1.100 -3.869 -16.098 1.00 91.00 263 ALA A CA 1
ATOM 2031 C C . ALA A 1 263 ? -2.176 -2.889 -16.602 1.00 91.00 263 ALA A C 1
ATOM 2033 O O . ALA A 1 263 ? -3.203 -2.726 -15.949 1.00 91.00 263 ALA A O 1
ATOM 2034 N N . ILE A 1 264 ? -1.973 -2.268 -17.771 1.00 90.81 264 ILE A N 1
ATOM 2035 C CA . ILE A 1 264 ? -2.953 -1.339 -18.360 1.00 90.81 264 ILE A CA 1
ATOM 2036 C C . ILE A 1 264 ? -4.209 -2.070 -18.825 1.00 90.81 264 ILE A C 1
ATOM 2038 O O . ILE A 1 264 ? -5.311 -1.575 -18.615 1.00 90.81 264 ILE A O 1
ATOM 2042 N N . SER A 1 265 ? -4.063 -3.252 -19.430 1.00 90.69 265 SER A N 1
ATOM 2043 C CA . SER A 1 265 ? -5.219 -4.058 -19.822 1.00 90.69 265 SER A CA 1
ATOM 2044 C C . SER A 1 265 ? -6.079 -4.411 -18.611 1.00 90.69 265 SER A C 1
ATOM 2046 O O . SER A 1 265 ? -7.291 -4.286 -18.703 1.00 90.69 265 SER A O 1
ATOM 2048 N N . ALA A 1 266 ? -5.459 -4.822 -17.499 1.00 90.50 266 ALA A N 1
ATOM 2049 C CA . ALA A 1 266 ? -6.148 -5.124 -16.248 1.00 90.50 266 ALA A CA 1
ATOM 2050 C C . ALA A 1 266 ? -6.893 -3.893 -15.716 1.00 90.50 266 ALA A C 1
ATOM 2052 O O . ALA A 1 266 ? -8.098 -3.965 -15.490 1.00 90.50 266 ALA A O 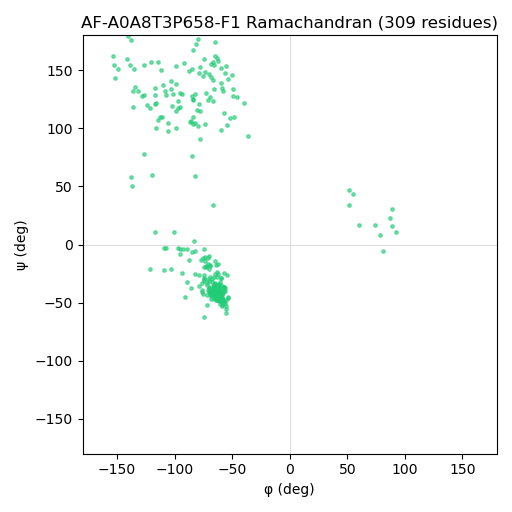1
ATOM 2053 N N . LEU A 1 267 ? -6.196 -2.753 -15.621 1.00 88.56 267 LEU A N 1
ATOM 2054 C CA . LEU A 1 267 ? -6.762 -1.481 -15.170 1.00 88.56 267 LEU A CA 1
ATOM 2055 C C . LEU A 1 267 ? -7.990 -1.065 -15.990 1.00 88.56 267 LEU A C 1
ATOM 2057 O O . LEU A 1 267 ? -9.049 -0.824 -15.429 1.00 88.56 267 LEU A O 1
ATOM 2061 N N . ASN A 1 268 ? -7.864 -1.024 -17.317 1.00 88.88 268 ASN A N 1
ATOM 2062 C CA . ASN A 1 268 ? -8.937 -0.557 -18.199 1.00 88.88 268 ASN A CA 1
ATOM 2063 C C . ASN A 1 268 ? -10.144 -1.506 -18.243 1.00 88.88 268 ASN A C 1
ATOM 2065 O O . ASN A 1 268 ? -11.207 -1.114 -18.710 1.00 88.88 268 ASN A O 1
ATOM 2069 N N . SER A 1 269 ? -9.965 -2.753 -17.807 1.00 89.00 269 SER A N 1
ATOM 2070 C CA . SER A 1 269 ? -11.042 -3.740 -17.692 1.00 89.00 269 SER A CA 1
ATOM 2071 C C . SER A 1 269 ? -11.630 -3.846 -16.284 1.00 89.00 269 SER A C 1
ATOM 2073 O O . SER A 1 269 ? -12.509 -4.674 -16.083 1.00 89.00 269 SER A O 1
ATOM 2075 N N . GLY A 1 270 ? -11.095 -3.100 -15.306 1.00 88.19 270 GLY A N 1
ATOM 2076 C CA . GLY A 1 270 ? -11.464 -3.225 -13.890 1.00 88.19 270 GLY A CA 1
ATOM 2077 C C . GLY A 1 270 ? -11.204 -4.617 -13.291 1.00 88.19 270 GLY A C 1
ATOM 2078 O O . GLY A 1 270 ? -11.721 -4.956 -12.232 1.00 88.19 270 GLY A O 1
ATOM 2079 N N . ALA A 1 271 ? -10.390 -5.440 -13.962 1.00 89.31 271 ALA A N 1
ATOM 2080 C CA . ALA A 1 271 ? -10.088 -6.812 -13.577 1.00 89.31 271 ALA A CA 1
ATOM 2081 C C . ALA A 1 271 ? -8.595 -6.934 -13.234 1.00 89.31 271 ALA A C 1
ATOM 2083 O O . ALA A 1 271 ? -7.759 -7.059 -14.138 1.00 89.31 271 ALA A O 1
ATOM 2084 N N . PRO A 1 272 ? -8.219 -6.924 -11.940 1.00 90.44 272 PRO A N 1
ATOM 2085 C CA . PRO A 1 272 ? -6.826 -7.041 -11.523 1.00 90.44 272 PRO A CA 1
ATOM 2086 C C . PRO A 1 272 ? -6.152 -8.281 -12.117 1.00 90.44 272 PRO A C 1
ATOM 2088 O O . PRO A 1 272 ? -6.749 -9.356 -12.210 1.00 90.44 272 PRO A O 1
ATOM 2091 N N . PHE A 1 273 ? -4.878 -8.179 -12.495 1.00 90.50 273 PHE A N 1
ATOM 2092 C CA . PHE A 1 273 ? -4.190 -9.288 -13.161 1.00 90.50 273 PHE A CA 1
ATOM 2093 C C . PHE A 1 273 ? -4.020 -10.513 -12.251 1.00 90.50 273 PHE A C 1
ATOM 2095 O O . PHE A 1 273 ? -4.066 -11.633 -12.749 1.00 90.50 273 PHE A O 1
ATOM 2102 N N . ASN A 1 274 ? -3.938 -10.355 -10.925 1.00 86.50 274 ASN A N 1
ATOM 2103 C CA . ASN A 1 274 ? -3.990 -11.494 -9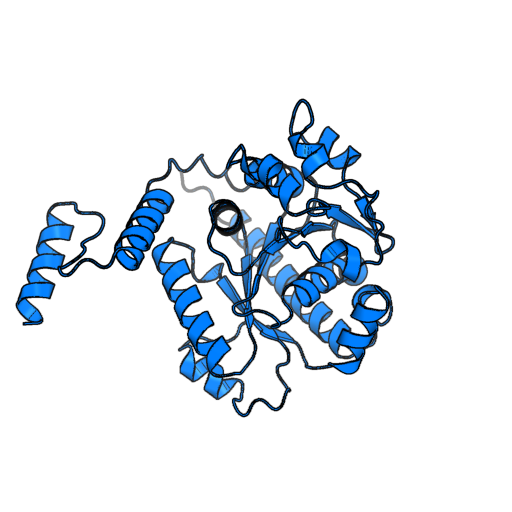.998 1.00 86.50 274 ASN A CA 1
ATOM 2104 C C . ASN A 1 274 ? -5.402 -12.104 -9.846 1.00 86.50 274 ASN A C 1
ATOM 2106 O O . ASN A 1 274 ? -5.532 -13.189 -9.280 1.00 86.50 274 ASN A O 1
ATOM 2110 N N . ALA A 1 275 ? -6.448 -11.452 -10.366 1.00 80.31 275 ALA A N 1
ATOM 2111 C CA . ALA A 1 275 ? -7.802 -11.994 -10.454 1.00 80.31 275 ALA A CA 1
ATOM 2112 C C . ALA A 1 275 ? -8.058 -12.740 -11.777 1.00 80.31 275 ALA A C 1
ATOM 2114 O O . ALA A 1 275 ? -8.621 -13.833 -11.740 1.00 80.31 275 ALA A O 1
ATOM 2115 N N . GLY A 1 276 ? -7.648 -12.159 -12.914 1.00 72.06 276 GLY A N 1
ATOM 2116 C CA . GLY A 1 276 ? -7.987 -12.658 -14.257 1.00 72.06 276 GLY A CA 1
ATOM 2117 C C . GLY A 1 276 ? -6.846 -13.285 -15.074 1.00 72.06 276 GLY A C 1
ATOM 2118 O O . GLY A 1 276 ? -7.119 -14.050 -15.992 1.00 72.06 276 GLY A O 1
ATOM 2119 N N . ARG A 1 277 ? -5.573 -12.982 -14.772 1.00 76.12 277 ARG A N 1
ATOM 2120 C CA . ARG A 1 277 ? -4.375 -13.470 -15.498 1.00 76.12 277 ARG A CA 1
ATOM 2121 C C . ARG A 1 277 ? -3.257 -13.867 -14.532 1.00 76.12 277 ARG A C 1
ATOM 2123 O O . ARG A 1 277 ? -2.150 -13.311 -14.551 1.00 76.12 277 ARG A O 1
ATOM 2130 N N . SER A 1 278 ? -3.570 -14.811 -13.648 1.00 75.50 278 SER A N 1
ATOM 2131 C CA . SER A 1 278 ? -2.679 -15.266 -12.573 1.00 75.50 278 SER A CA 1
ATOM 2132 C C . SER A 1 278 ? -1.395 -15.952 -13.070 1.00 75.50 278 SER A C 1
ATOM 2134 O O . SER A 1 278 ? -0.439 -16.092 -12.310 1.00 75.50 278 SER A O 1
ATOM 2136 N N . ASP A 1 279 ? -1.340 -16.330 -14.345 1.00 83.38 279 ASP A N 1
ATOM 2137 C CA . ASP A 1 279 ? -0.205 -16.944 -15.037 1.00 83.38 279 ASP A CA 1
ATOM 2138 C C . ASP A 1 279 ? 0.786 -15.928 -15.637 1.00 83.38 279 ASP A C 1
ATOM 2140 O O . ASP A 1 279 ? 1.919 -16.286 -15.991 1.00 83.38 279 ASP A O 1
ATOM 2144 N N . SER A 1 280 ? 0.409 -14.649 -15.724 1.00 90.75 280 SER A N 1
ATOM 2145 C CA . SER A 1 280 ? 1.280 -13.589 -16.240 1.00 90.75 280 SER A CA 1
ATOM 2146 C C . SER A 1 280 ? 2.569 -13.447 -15.418 1.00 90.75 280 SER A C 1
ATOM 2148 O O . SER A 1 280 ? 2.618 -13.750 -14.222 1.00 90.75 280 SER A O 1
ATOM 2150 N N . ALA A 1 281 ? 3.646 -12.974 -16.055 1.00 91.31 281 ALA A N 1
ATOM 2151 C CA . ALA A 1 281 ? 4.919 -12.742 -15.365 1.00 91.31 281 ALA A CA 1
ATOM 2152 C C . ALA A 1 281 ? 4.765 -11.732 -14.215 1.00 91.31 281 ALA A C 1
ATOM 2154 O O . ALA A 1 281 ? 5.391 -11.881 -13.168 1.00 91.31 281 ALA A O 1
ATOM 2155 N N . LEU A 1 282 ? 3.888 -10.741 -14.397 1.00 93.06 282 LEU A N 1
ATOM 2156 C CA . LEU A 1 282 ? 3.561 -9.746 -13.385 1.00 93.06 282 LEU A CA 1
ATOM 2157 C C . LEU A 1 282 ? 2.799 -10.349 -12.200 1.00 93.06 282 LEU A C 1
ATOM 2159 O O . LEU A 1 282 ? 3.196 -10.127 -11.059 1.00 93.06 282 LEU A O 1
ATOM 2163 N N . ALA A 1 283 ? 1.765 -11.159 -12.454 1.00 93.00 283 ALA A N 1
ATOM 2164 C CA . ALA A 1 283 ? 1.014 -11.824 -11.389 1.00 93.00 283 ALA A CA 1
ATOM 2165 C C . ALA A 1 283 ? 1.896 -12.774 -10.566 1.00 93.00 283 ALA A C 1
ATOM 2167 O O . ALA A 1 283 ? 1.791 -12.799 -9.338 1.00 93.00 283 ALA A O 1
ATOM 2168 N N . ARG A 1 284 ? 2.802 -13.507 -11.230 1.00 93.44 284 ARG A N 1
ATOM 2169 C CA . ARG A 1 284 ? 3.805 -14.359 -10.574 1.00 93.44 284 ARG A CA 1
ATOM 2170 C C . ARG A 1 284 ? 4.788 -13.551 -9.732 1.00 93.44 284 ARG A C 1
ATOM 2172 O O . ARG A 1 284 ? 5.013 -13.909 -8.583 1.00 93.44 284 ARG A O 1
ATOM 2179 N N . ALA A 1 285 ? 5.304 -12.437 -10.252 1.00 95.12 285 ALA A N 1
ATOM 2180 C CA . ALA A 1 285 ? 6.206 -11.570 -9.495 1.00 95.12 285 ALA A CA 1
ATOM 2181 C C . ALA A 1 285 ? 5.538 -10.995 -8.232 1.00 95.12 285 ALA A C 1
ATOM 2183 O O . ALA A 1 285 ? 6.157 -10.974 -7.171 1.00 95.12 285 ALA A O 1
ATOM 2184 N N . VAL A 1 286 ? 4.267 -10.582 -8.320 1.00 96.31 286 VAL A N 1
ATOM 2185 C CA . VAL A 1 286 ? 3.495 -10.137 -7.145 1.00 96.31 286 VAL A CA 1
ATOM 2186 C C . VAL A 1 286 ? 3.252 -11.291 -6.171 1.00 96.31 286 VAL A C 1
ATOM 2188 O O . VAL A 1 286 ? 3.406 -11.105 -4.967 1.00 96.31 286 VAL A O 1
ATOM 2191 N N . LEU A 1 287 ? 2.933 -12.493 -6.663 1.00 95.00 287 LEU A N 1
ATOM 2192 C CA . LEU A 1 287 ? 2.759 -13.677 -5.817 1.00 95.00 287 LEU A CA 1
ATOM 2193 C C . LEU A 1 287 ? 4.046 -14.043 -5.060 1.00 95.00 287 LEU A C 1
ATOM 2195 O O . LEU A 1 287 ? 3.997 -14.344 -3.868 1.00 95.00 287 LEU A O 1
ATOM 2199 N N . ASP A 1 288 ? 5.196 -14.002 -5.726 1.00 95.00 288 ASP A N 1
ATOM 2200 C CA . ASP A 1 288 ? 6.490 -14.285 -5.103 1.00 95.00 288 ASP A CA 1
ATOM 2201 C C . ASP A 1 288 ? 6.869 -13.214 -4.074 1.00 95.00 288 ASP A C 1
ATOM 2203 O O . ASP A 1 288 ? 7.341 -13.552 -2.984 1.00 95.00 288 ASP A O 1
ATOM 2207 N N . PHE A 1 289 ? 6.581 -11.942 -4.371 1.00 95.19 289 PHE A N 1
ATOM 2208 C CA . PHE A 1 289 ? 6.703 -10.837 -3.420 1.00 95.19 289 PHE A CA 1
ATOM 2209 C C . PHE A 1 289 ? 5.889 -11.102 -2.144 1.00 95.19 289 PHE A C 1
ATOM 2211 O O . PHE A 1 289 ? 6.463 -11.141 -1.053 1.00 95.19 289 PHE A O 1
ATOM 2218 N N . VAL A 1 290 ? 4.583 -11.372 -2.255 1.00 95.25 290 VAL A N 1
ATOM 2219 C CA . VAL A 1 290 ? 3.748 -11.592 -1.061 1.00 95.25 290 VAL A CA 1
ATOM 2220 C C . VAL A 1 290 ? 4.100 -12.881 -0.316 1.00 95.25 290 VAL A C 1
ATOM 2222 O O . VAL A 1 290 ? 3.994 -12.925 0.907 1.00 95.25 290 VAL A O 1
ATOM 2225 N N . ARG A 1 291 ? 4.589 -13.921 -1.007 1.00 94.75 291 ARG A N 1
ATOM 2226 C CA . ARG A 1 291 ? 5.100 -15.147 -0.366 1.00 94.75 291 ARG A CA 1
ATOM 2227 C C . ARG A 1 291 ? 6.349 -14.881 0.464 1.00 94.75 291 ARG A C 1
ATOM 2229 O O . ARG A 1 291 ? 6.494 -15.460 1.540 1.00 94.75 291 ARG A O 1
ATOM 2236 N N . ALA A 1 292 ? 7.263 -14.049 -0.031 1.00 94.19 292 ALA A N 1
ATOM 2237 C CA . ALA A 1 292 ? 8.458 -13.669 0.714 1.00 94.19 292 ALA A CA 1
ATOM 2238 C C . ALA A 1 292 ? 8.084 -12.880 1.977 1.00 94.19 292 ALA A C 1
ATOM 2240 O O . ALA A 1 292 ? 8.562 -13.208 3.065 1.00 94.19 292 ALA A O 1
ATOM 2241 N N . VAL A 1 293 ? 7.161 -11.924 1.842 1.00 92.00 293 VAL A N 1
ATOM 2242 C CA . VAL A 1 293 ? 6.625 -11.137 2.959 1.00 92.00 293 VAL A CA 1
ATOM 2243 C C . VAL A 1 293 ? 5.923 -12.032 3.992 1.00 92.00 293 VAL A C 1
ATOM 2245 O O . VAL A 1 293 ? 6.226 -11.943 5.181 1.00 92.00 293 VAL A O 1
ATOM 2248 N N . ASP A 1 294 ? 5.035 -12.942 3.569 1.00 91.31 294 ASP A N 1
ATOM 2249 C CA . ASP A 1 294 ? 4.319 -13.853 4.478 1.00 91.31 294 ASP A CA 1
ATOM 2250 C C . ASP A 1 294 ? 5.287 -14.761 5.253 1.00 91.31 294 ASP A C 1
ATOM 2252 O O . ASP A 1 294 ? 5.153 -14.923 6.468 1.00 91.31 294 ASP A O 1
ATOM 2256 N N . LYS A 1 295 ? 6.328 -15.288 4.595 1.00 88.00 295 LYS A N 1
ATOM 2257 C CA . LYS A 1 295 ? 7.360 -16.110 5.251 1.00 88.00 295 LYS A CA 1
ATOM 2258 C C . LYS A 1 295 ? 8.165 -15.335 6.291 1.00 88.00 295 LYS A C 1
ATOM 2260 O O . LYS A 1 295 ? 8.341 -15.830 7.405 1.00 88.00 295 LYS A O 1
ATOM 2265 N N . GLN A 1 296 ? 8.647 -14.136 5.952 1.00 81.62 296 GLN A N 1
ATOM 2266 C CA . GLN A 1 296 ? 9.376 -13.282 6.900 1.00 81.62 296 GLN A CA 1
ATOM 2267 C C . GLN A 1 296 ? 8.517 -12.979 8.127 1.00 81.62 296 GLN A C 1
ATOM 2269 O O . GLN A 1 296 ? 8.978 -13.066 9.264 1.00 81.62 296 GLN A O 1
ATOM 2274 N N . ASN A 1 297 ? 7.236 -12.710 7.894 1.00 77.56 297 ASN A N 1
ATOM 2275 C CA . ASN A 1 297 ? 6.281 -12.441 8.947 1.00 77.56 297 ASN A CA 1
ATOM 2276 C C . ASN A 1 297 ? 6.152 -13.616 9.932 1.00 77.56 297 ASN A C 1
ATOM 2278 O O . ASN A 1 297 ? 6.255 -13.413 11.146 1.00 77.56 297 ASN A O 1
ATOM 2282 N N . HIS A 1 298 ? 6.006 -14.846 9.435 1.00 72.31 298 HIS A N 1
ATOM 2283 C CA . HIS A 1 298 ? 5.915 -16.040 10.284 1.00 72.31 298 HIS A CA 1
ATOM 2284 C C . HIS A 1 298 ? 7.216 -16.319 11.046 1.00 72.31 298 HIS A C 1
ATOM 2286 O O . HIS A 1 298 ? 7.165 -16.688 12.218 1.00 72.31 298 HIS A O 1
ATOM 2292 N N . ALA A 1 299 ? 8.377 -16.078 10.430 1.00 63.16 299 ALA A N 1
ATOM 2293 C CA . ALA A 1 299 ? 9.669 -16.234 11.098 1.00 63.16 299 ALA A CA 1
ATOM 2294 C C . ALA A 1 299 ? 9.826 -15.275 12.295 1.00 63.16 299 ALA A C 1
ATOM 2296 O O . ALA A 1 299 ? 10.284 -15.689 13.358 1.00 63.16 299 ALA A O 1
ATOM 2297 N N . VAL A 1 300 ? 9.386 -14.018 12.151 1.00 64.00 300 VAL A N 1
ATOM 2298 C CA . VAL A 1 300 ? 9.405 -13.020 13.238 1.00 64.00 300 VAL A CA 1
ATOM 2299 C C . VAL A 1 300 ? 8.416 -13.374 14.357 1.00 64.00 300 VAL A C 1
ATOM 2301 O O . VAL A 1 300 ? 8.706 -13.156 15.534 1.00 64.00 300 VAL A O 1
ATOM 2304 N N . ALA A 1 301 ? 7.250 -13.934 14.019 1.00 59.06 301 ALA A N 1
ATOM 2305 C CA . ALA A 1 301 ? 6.289 -14.392 15.026 1.00 59.06 301 ALA A CA 1
ATOM 2306 C C . ALA A 1 301 ? 6.853 -15.563 15.847 1.00 59.06 301 ALA A C 1
ATOM 2308 O O . ALA A 1 301 ? 6.792 -15.535 17.075 1.00 59.06 301 ALA A O 1
ATOM 2309 N N . ALA A 1 302 ? 7.468 -16.542 15.176 1.00 52.59 302 ALA A N 1
ATOM 2310 C CA . ALA A 1 302 ? 8.070 -17.703 15.824 1.00 52.59 302 ALA A CA 1
ATOM 2311 C C . ALA A 1 302 ? 9.232 -17.318 16.757 1.00 52.59 302 ALA A C 1
ATOM 2313 O O . ALA A 1 302 ? 9.318 -17.829 17.871 1.00 52.59 302 ALA A O 1
ATOM 2314 N N . SER A 1 303 ? 10.100 -16.382 16.354 1.00 53.69 303 SER A N 1
ATOM 2315 C CA . SER A 1 303 ? 11.217 -15.931 17.197 1.00 53.69 303 SER A CA 1
ATOM 2316 C C . SER A 1 303 ? 10.771 -15.106 18.409 1.00 53.69 303 SER A C 1
ATOM 2318 O O . SER A 1 303 ? 11.400 -15.189 19.461 1.00 53.69 303 SER A O 1
ATOM 2320 N N . THR A 1 304 ? 9.668 -14.357 18.295 1.00 54.59 304 THR A N 1
ATOM 2321 C CA . THR A 1 304 ? 9.109 -13.572 19.410 1.00 54.59 304 THR A CA 1
ATOM 2322 C C . THR A 1 304 ? 8.466 -14.474 20.474 1.00 54.59 304 THR A C 1
ATOM 2324 O O . THR A 1 304 ? 8.556 -14.171 21.658 1.00 54.59 304 THR A O 1
ATOM 2327 N N . GLN A 1 305 ? 7.875 -15.609 20.079 1.00 49.53 305 GLN A N 1
ATOM 2328 C CA . GLN A 1 305 ? 7.267 -16.578 21.008 1.00 49.53 305 GLN A CA 1
ATOM 2329 C C . GLN A 1 305 ? 8.291 -17.421 21.794 1.00 49.53 305 GLN A C 1
ATOM 2331 O O . GLN A 1 305 ? 7.947 -17.990 22.825 1.00 49.53 305 GLN A O 1
ATOM 2336 N N . LEU A 1 306 ? 9.542 -17.507 21.328 1.00 43.91 306 LEU A N 1
ATOM 2337 C CA . LEU A 1 306 ? 10.610 -18.316 21.938 1.00 43.91 306 LEU A CA 1
ATOM 2338 C C . LEU A 1 306 ? 11.485 -17.551 22.949 1.00 43.91 306 LEU A C 1
ATOM 2340 O O . LEU A 1 306 ? 12.366 -18.155 23.562 1.00 43.91 306 LEU A O 1
ATOM 2344 N N . ALA A 1 307 ? 11.280 -16.245 23.141 1.00 37.34 307 ALA A N 1
ATOM 2345 C CA . ALA A 1 307 ? 12.010 -15.484 24.152 1.00 37.34 307 ALA A CA 1
ATOM 2346 C C . ALA A 1 307 ? 11.410 -15.764 25.546 1.00 37.34 307 ALA A C 1
ATOM 2348 O O . ALA A 1 307 ? 10.257 -15.399 25.780 1.00 37.34 307 ALA A O 1
ATOM 2349 N N . PRO A 1 308 ? 12.139 -16.401 26.488 1.00 39.00 308 PRO A N 1
ATOM 2350 C CA . PRO A 1 308 ? 11.607 -16.615 27.824 1.00 39.00 308 PRO 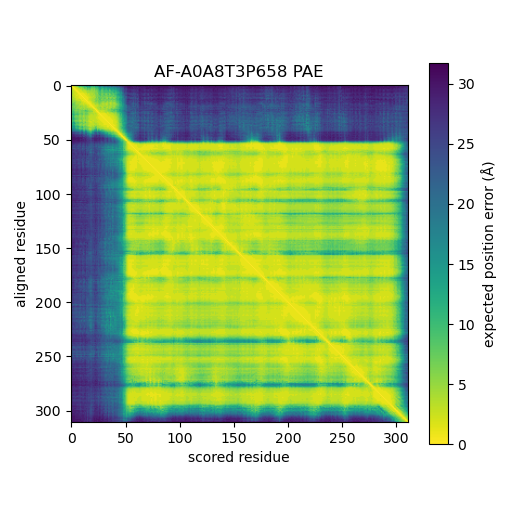A CA 1
ATOM 2351 C C . PRO A 1 308 ? 11.444 -15.257 28.507 1.00 39.00 308 PRO A C 1
ATOM 2353 O O . PRO A 1 308 ? 12.356 -14.425 28.464 1.00 39.00 308 PRO A O 1
ATOM 2356 N N . ALA A 1 309 ? 10.289 -15.050 29.140 1.00 42.69 309 ALA A N 1
ATOM 2357 C CA . ALA A 1 309 ? 10.050 -13.931 30.038 1.00 42.69 309 ALA A CA 1
ATOM 2358 C C . ALA A 1 309 ? 11.149 -13.933 31.108 1.00 42.69 309 ALA A C 1
ATOM 2360 O O . ALA A 1 309 ? 11.164 -14.777 32.006 1.00 42.69 309 ALA A O 1
ATOM 2361 N N . ARG A 1 310 ? 12.129 -13.037 30.967 1.00 37.34 310 ARG A N 1
ATOM 2362 C CA . ARG A 1 310 ? 13.090 -12.774 32.033 1.00 37.34 310 ARG A CA 1
ATOM 2363 C C . ARG A 1 310 ? 12.345 -11.970 33.094 1.00 37.34 310 ARG A C 1
ATOM 2365 O O . ARG A 1 310 ? 12.046 -10.801 32.861 1.00 37.34 310 ARG A O 1
ATOM 2372 N N . LEU A 1 311 ? 11.990 -12.669 34.173 1.00 37.09 311 LEU A N 1
ATOM 2373 C CA . LEU A 1 311 ? 11.592 -12.118 35.471 1.00 37.09 311 LEU A CA 1
ATOM 2374 C C . LEU A 1 311 ? 12.666 -11.170 36.015 1.00 37.09 311 LEU A C 1
ATOM 2376 O O . LEU A 1 311 ? 13.866 -11.458 35.786 1.00 37.09 311 LEU A O 1
#

Foldseek 3Di:
DVVVVVVVQVVCVVVVNPDDDDPPDDPVVVVLLVVLVCLVPVPPPPPPPDDPFAAEEEFAELDPPLCSVLLLVLLQLLCCPVVNWAEEEEEAAQADGCLCLLQVHDLPQAALLQQLPDPDNALVSCVVRWDQGPSRYTYHTHHSHNVSSVSCPVPLCSLVSNVVSVRRVTNYYGYYHYNDDDSSVLSSLVRHQAYEHRAEQAPSSLVSVLVVLVSCVSSVNDPVRYAYEHEQQVDDRVGHQVNSCVSSVHHHRAYAHDPPVLSVVSSNVSHRCVRPPCVDSRNVSSSVVSVVVVVVVVVVVVVVVPDPPDD

Radius of gyration: 20.58 Å; Cα contacts (8 Å, |Δi|>4): 488; chains: 1; bounding box: 56×50×57 Å

pLDDT: mean 86.15, std 14.31, range [33.72, 98.56]

Nearest PDB structures (foldseek):
  3ea0-assembly1_A  TM=9.258E-01  e=2.717E-16  Chlorobaculum tepidum TLS
  3ea0-assembly1_B  TM=8.935E-01  e=5.096E-16  Chlorobaculum tepidum TLS
  3fkq-assembly1_A-2  TM=7.098E-01  e=1.135E-08  Agathobacter rectalis
  5if9-assembly1_A  TM=7.177E-01  e=1.511E-08  Mycolicibacterium smegmatis MC2 155
  5ihp-assembly1_A  TM=7.183E-01  e=1.427E-08  Mycolicibacterium smegmatis MC2 155

Sequence (311 aa):
TDVAQTEHKIRAVRAGADDLQLRPVHDAELAARIRGLLVRFAPRQPVPERSTGGRIHAFYGAKGGVGSTTLAINSAIALHRGIGRRVALMDGNLQFGDHRVFLDLGSDRRSIIDVVSSSAIDQDVLRSLVVRHDTGIDLMLAPPTPESAELVNQDQHHVAQILGHLRDLYDYVVIDVDKRLDDTTLDVIGLADVLFVVMTADLSCLKNVRLVLETMKQLGVSQEKVQLVLNRSNAFTGINVKAAEGALRRRIDYQVVNDYRTAISALNSGAPFNAGRSDSALARAVLDFVRAVDKQNHAVAASTQLAPARL

Mean predicted aligned error: 10.28 Å